Protein AF-A0A397VSW2-F1 (afdb_monomer_lite)

Secondary structure (DSSP, 8-state):
-HHHHHHHHHHHHHHHTTTS-HHHHHHHHHHHHHHHHHHHHHHHHHHHHSHHHHTT-HHHHHHHHHHHHHHHHHHHHHHHS---HHHHHHHHHHHHHHHHHHGGGSHHHHHHHHHHHHHHHHHHHHHHHHHHHHHHHHHHHHHHHHSS--TTGGG-TTSSHHHHHHHHHHHTTHHHHHHHHTT----

Sequence (187 aa):
MIYMVFFGSFIIVATLSDYISWPCQKILLIITTVLGFWHLFFEIRNITFSYKEYFSSLWNYLDLGAIIPAIVTSISWLINGSVPTGAITFTTLLLELKFIIYLRFIRYFGIYLAMIMNTADKVVAFLILFGLIILAFAHSLHLLLRSEIFQDSAKNMFVQFGSSILAAYYMMGIQLLFQNGFQMKIL

Radius of gyration: 23.0 Å; chains: 1; bounding box: 42×61×56 Å

Organism: NCBI:txid44941

pLDDT: mean 86.0, std 12.61, range [40.34, 96.81]

Foldseek 3Di:
DLLCLLLVLLVCCLPCVVPDDPVSNLVSLVSNQVSLVVQVVVLVVVCVVCVVVLVVDPLSVLSCVQSVLSNVVSVCCNVVVDDPNVSSVSNNVSSVVNVLVVCLVPPVSVVVVVVCVVCVVVVVVVVVVVLVVLLVQLVVCLVVVCPDPDPCPVPDLSVDSVSSSVVSVVVVCVVVVVVVVVVPDDD

Structure (mmCIF, N/CA/C/O backbone):
data_AF-A0A397VSW2-F1
#
_entry.id   AF-A0A397VSW2-F1
#
loop_
_atom_site.group_PDB
_atom_site.id
_atom_site.type_symbol
_atom_site.label_atom_id
_atom_site.label_alt_id
_atom_site.label_comp_id
_atom_site.label_asym_id
_atom_site.label_entity_id
_atom_site.label_seq_id
_atom_site.pdbx_PDB_ins_code
_atom_site.Cartn_x
_atom_site.Cartn_y
_atom_site.Cartn_z
_atom_site.occupancy
_atom_site.B_iso_or_equiv
_atom_site.auth_seq_id
_atom_site.auth_comp_id
_atom_site.auth_asym_id
_atom_site.auth_atom_id
_atom_site.pdbx_PDB_model_num
ATOM 1 N N . MET A 1 1 ? 5.582 -16.580 -4.414 1.00 78.94 1 MET A N 1
ATOM 2 C CA . MET A 1 1 ? 6.867 -16.458 -5.149 1.00 78.94 1 MET A CA 1
ATOM 3 C C . MET A 1 1 ? 6.776 -15.392 -6.241 1.00 78.94 1 MET A C 1
ATOM 5 O O . MET A 1 1 ? 7.414 -14.368 -6.075 1.00 78.94 1 MET A O 1
ATOM 9 N N . ILE A 1 2 ? 5.931 -15.543 -7.272 1.00 90.56 2 ILE A N 1
ATOM 10 C CA . ILE A 1 2 ? 5.790 -14.550 -8.368 1.00 90.56 2 ILE A CA 1
ATOM 11 C C . ILE A 1 2 ? 5.396 -13.150 -7.859 1.00 90.56 2 ILE A C 1
ATOM 13 O O . ILE A 1 2 ? 6.016 -12.163 -8.240 1.00 90.56 2 ILE A O 1
ATOM 17 N N . TYR A 1 3 ? 4.453 -13.078 -6.911 1.00 91.00 3 TYR A N 1
ATOM 18 C CA . TYR A 1 3 ? 4.055 -11.809 -6.289 1.00 91.00 3 TYR A CA 1
ATOM 19 C C . TYR A 1 3 ? 5.224 -11.059 -5.625 1.00 91.00 3 TYR A C 1
ATOM 21 O O . TYR A 1 3 ? 5.293 -9.840 -5.703 1.00 91.00 3 TYR A O 1
ATOM 29 N N . MET A 1 4 ? 6.176 -11.777 -5.016 1.00 92.94 4 MET A N 1
ATOM 30 C CA . MET A 1 4 ? 7.336 -11.155 -4.360 1.00 92.94 4 MET A CA 1
ATOM 31 C C . MET A 1 4 ? 8.263 -10.482 -5.369 1.00 92.94 4 MET A C 1
ATOM 33 O O . MET A 1 4 ? 8.835 -9.443 -5.066 1.00 92.94 4 MET A O 1
ATOM 37 N N . VAL A 1 5 ? 8.402 -11.068 -6.561 1.00 94.88 5 VAL A N 1
ATOM 38 C CA . VAL A 1 5 ? 9.215 -10.494 -7.639 1.00 94.88 5 VAL A CA 1
ATOM 39 C C . VAL A 1 5 ? 8.546 -9.236 -8.179 1.00 94.88 5 VAL A C 1
ATOM 41 O O . VAL A 1 5 ? 9.215 -8.220 -8.302 1.00 94.88 5 VAL A O 1
ATOM 44 N N . PHE A 1 6 ? 7.233 -9.286 -8.418 1.00 95.38 6 PHE A N 1
ATOM 45 C CA . PHE A 1 6 ? 6.429 -8.129 -8.827 1.00 95.38 6 PHE A CA 1
ATOM 46 C C . PHE A 1 6 ? 6.493 -6.979 -7.810 1.00 95.38 6 PHE A C 1
ATOM 48 O O . PHE A 1 6 ? 6.733 -5.831 -8.174 1.00 95.38 6 PHE A O 1
ATOM 55 N N . PHE A 1 7 ? 6.311 -7.295 -6.528 1.00 95.94 7 PHE A N 1
ATOM 56 C CA . PHE A 1 7 ? 6.409 -6.330 -5.438 1.00 95.94 7 PHE A CA 1
ATOM 57 C C . PHE A 1 7 ? 7.825 -5.746 -5.344 1.00 95.94 7 PHE A C 1
ATOM 59 O O . PHE A 1 7 ? 8.005 -4.532 -5.385 1.00 95.94 7 PHE A O 1
ATOM 66 N N . GLY A 1 8 ? 8.842 -6.608 -5.284 1.00 95.19 8 GLY A N 1
ATOM 67 C CA . GLY A 1 8 ? 10.234 -6.195 -5.149 1.00 95.19 8 GLY A CA 1
ATOM 68 C C . GLY A 1 8 ? 10.722 -5.344 -6.320 1.00 95.19 8 GLY A C 1
ATOM 69 O O . GLY A 1 8 ? 11.397 -4.345 -6.092 1.00 95.19 8 GLY A O 1
ATOM 70 N N . SER A 1 9 ? 10.354 -5.681 -7.562 1.00 95.44 9 SER A N 1
ATOM 71 C CA . SER A 1 9 ? 10.778 -4.913 -8.738 1.00 95.44 9 SER A CA 1
ATOM 72 C C . SER A 1 9 ? 10.254 -3.481 -8.715 1.00 95.44 9 SER A C 1
ATOM 74 O O . SER A 1 9 ? 11.006 -2.565 -9.040 1.00 95.44 9 SER A O 1
ATOM 76 N N . PHE A 1 10 ? 9.007 -3.271 -8.285 1.00 96.00 10 PHE A N 1
ATOM 77 C CA . PHE A 1 10 ? 8.443 -1.929 -8.171 1.00 96.00 10 PHE A CA 1
ATOM 78 C C . PHE A 1 10 ? 9.060 -1.143 -7.011 1.00 96.00 10 PHE A C 1
ATOM 80 O O . PHE A 1 10 ? 9.475 -0.003 -7.202 1.00 96.00 10 PHE A O 1
ATOM 87 N N . ILE A 1 11 ? 9.173 -1.755 -5.826 1.00 96.38 11 ILE A N 1
ATOM 88 C CA . ILE A 1 11 ? 9.713 -1.090 -4.629 1.00 96.38 11 ILE A CA 1
ATOM 89 C C . ILE A 1 11 ? 11.172 -0.674 -4.833 1.00 96.38 11 ILE A C 1
ATOM 91 O O . ILE A 1 11 ? 11.537 0.450 -4.503 1.00 96.38 11 ILE A O 1
ATOM 95 N N . ILE A 1 12 ? 11.999 -1.531 -5.439 1.00 95.56 12 ILE A N 1
ATOM 96 C CA . ILE A 1 12 ? 13.402 -1.200 -5.728 1.00 95.56 12 ILE A CA 1
ATOM 97 C C . ILE A 1 12 ? 13.493 0.033 -6.635 1.00 95.56 12 ILE A C 1
ATOM 99 O O . ILE A 1 12 ? 14.293 0.925 -6.360 1.00 95.56 12 ILE A O 1
ATOM 103 N N . VAL A 1 13 ? 12.667 0.115 -7.685 1.00 95.00 13 VAL A N 1
ATOM 104 C CA . VAL A 1 13 ? 12.641 1.296 -8.565 1.00 95.00 13 VAL A CA 1
ATOM 105 C C . VAL A 1 13 ? 12.132 2.525 -7.824 1.00 95.00 13 VAL A C 1
ATOM 107 O O . VAL A 1 13 ? 12.735 3.585 -7.944 1.00 95.00 13 VAL A O 1
ATOM 110 N N . ALA A 1 14 ? 11.055 2.393 -7.051 1.00 93.62 14 ALA A N 1
ATOM 111 C CA . ALA A 1 14 ? 10.450 3.507 -6.329 1.00 93.62 14 ALA A CA 1
ATOM 112 C C . ALA A 1 14 ? 11.385 4.101 -5.263 1.00 93.62 14 ALA A C 1
ATOM 114 O O . ALA A 1 14 ? 11.386 5.311 -5.064 1.00 93.62 14 ALA A O 1
ATOM 115 N N . THR A 1 15 ? 12.179 3.270 -4.584 1.00 93.12 15 THR A N 1
ATOM 116 C CA . THR A 1 15 ? 13.088 3.715 -3.518 1.00 93.12 15 THR A CA 1
ATOM 117 C C . THR A 1 15 ? 14.449 4.164 -4.048 1.00 93.12 15 THR A C 1
ATOM 119 O O . THR A 1 15 ? 15.029 5.101 -3.508 1.00 93.12 15 THR A O 1
ATOM 122 N N . LEU A 1 16 ? 14.986 3.508 -5.081 1.00 91.25 16 LEU A N 1
ATOM 123 C CA . LEU A 1 16 ? 16.326 3.789 -5.608 1.00 91.25 16 LEU A CA 1
ATOM 124 C C . LEU A 1 16 ? 16.302 4.490 -6.978 1.00 91.25 16 LEU A C 1
ATOM 126 O O . LEU A 1 16 ? 17.290 4.421 -7.714 1.00 91.25 16 LEU A O 1
ATOM 130 N N . SER A 1 17 ? 15.215 5.184 -7.330 1.00 87.00 17 SER A N 1
ATOM 131 C CA . SER A 1 17 ? 15.096 5.908 -8.607 1.00 87.00 17 SER A CA 1
ATOM 132 C C . SER A 1 17 ? 16.231 6.906 -8.845 1.00 87.00 17 SER A C 1
ATOM 134 O O . SER A 1 17 ? 16.613 7.148 -9.984 1.00 87.00 17 SER A O 1
ATOM 136 N N . ASP A 1 18 ? 16.803 7.463 -7.782 1.00 86.69 18 ASP A N 1
ATOM 137 C CA . ASP A 1 18 ? 17.848 8.483 -7.902 1.00 86.69 18 ASP A CA 1
ATOM 138 C C . ASP A 1 18 ? 19.254 7.872 -8.029 1.00 86.69 18 ASP A C 1
ATOM 140 O O . ASP A 1 18 ? 20.191 8.532 -8.472 1.00 86.69 18 ASP A O 1
ATOM 144 N N . TYR A 1 19 ? 19.406 6.591 -7.674 1.00 87.50 19 TYR A N 1
ATOM 145 C CA . TYR A 1 19 ? 20.694 5.892 -7.626 1.00 87.50 19 TYR A CA 1
ATOM 146 C C . TYR A 1 19 ? 20.873 4.861 -8.749 1.00 87.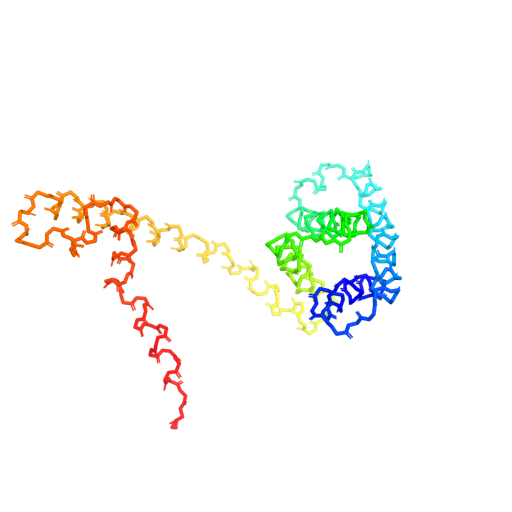50 19 TYR A C 1
ATOM 148 O O . TYR A 1 19 ? 22.001 4.495 -9.083 1.00 87.50 19 TYR A O 1
ATOM 156 N N . ILE A 1 20 ? 19.780 4.359 -9.331 1.00 89.12 20 ILE A N 1
ATOM 157 C CA . ILE A 1 20 ? 19.810 3.333 -10.382 1.00 89.12 20 ILE A CA 1
ATOM 158 C C . ILE A 1 20 ? 19.836 3.990 -11.764 1.00 89.12 20 ILE A C 1
ATOM 160 O O . ILE A 1 20 ? 19.116 4.948 -12.027 1.00 89.12 20 ILE A O 1
ATOM 164 N N . SER A 1 21 ? 20.610 3.428 -12.694 1.00 91.62 21 SER A N 1
ATOM 165 C CA . SER A 1 21 ? 20.633 3.894 -14.081 1.00 91.62 21 SER A CA 1
ATOM 166 C C . SER A 1 21 ? 19.284 3.694 -14.788 1.00 91.62 21 SER A C 1
ATOM 168 O O . SER A 1 21 ? 18.587 2.694 -14.596 1.00 91.62 21 SER A O 1
ATOM 170 N N . TRP A 1 22 ? 18.933 4.620 -15.680 1.00 90.25 22 TRP A N 1
ATOM 171 C CA . TRP A 1 22 ? 17.672 4.580 -16.429 1.00 90.25 22 TRP A CA 1
ATOM 172 C C . TRP A 1 22 ? 17.397 3.244 -17.162 1.00 90.25 22 TRP A C 1
ATOM 174 O O . TRP A 1 22 ? 16.265 2.762 -17.097 1.00 90.25 22 TRP A O 1
ATOM 184 N N . PRO A 1 23 ? 18.381 2.568 -17.801 1.00 92.88 23 PRO A N 1
ATOM 185 C CA . PRO A 1 23 ? 18.154 1.254 -18.411 1.00 92.88 23 PRO A CA 1
ATOM 186 C C . PRO A 1 23 ? 17.724 0.175 -17.408 1.00 92.88 23 PRO A C 1
ATOM 188 O O . PRO A 1 23 ? 16.814 -0.601 -17.696 1.00 92.88 23 PRO A O 1
ATOM 191 N N . CYS A 1 24 ? 18.334 0.144 -16.220 1.00 92.00 24 CYS A N 1
ATOM 192 C CA . CYS A 1 24 ? 17.970 -0.807 -15.170 1.00 92.00 24 CYS A CA 1
ATOM 193 C C . CYS A 1 24 ? 16.557 -0.536 -14.638 1.00 92.00 24 CYS A C 1
ATOM 195 O O . CYS A 1 24 ? 15.774 -1.474 -14.483 1.00 92.00 24 CYS A O 1
ATOM 197 N N . GLN A 1 25 ? 16.198 0.737 -14.432 1.00 93.25 25 GLN A N 1
ATOM 198 C CA . GLN A 1 25 ? 14.838 1.113 -14.029 1.00 93.25 25 GLN A CA 1
ATOM 199 C C . GLN A 1 25 ? 13.805 0.658 -15.057 1.00 93.25 25 GLN A C 1
ATOM 201 O O . GLN A 1 25 ? 12.812 0.031 -14.693 1.00 93.25 25 GLN A O 1
ATOM 206 N N . LYS A 1 26 ? 14.066 0.890 -16.351 1.00 94.25 26 LYS A N 1
ATOM 207 C CA . LYS A 1 26 ? 13.175 0.436 -17.426 1.00 94.25 26 LYS A CA 1
ATOM 208 C C . LYS A 1 26 ? 12.933 -1.067 -17.380 1.00 94.25 26 LYS A C 1
ATOM 210 O O . LYS A 1 26 ? 11.786 -1.485 -17.485 1.00 94.25 26 LYS A O 1
ATOM 215 N N . ILE A 1 27 ? 13.980 -1.874 -17.204 1.00 95.38 27 ILE A N 1
ATOM 216 C CA . ILE A 1 27 ? 13.845 -3.337 -17.127 1.00 95.38 27 ILE A CA 1
ATOM 217 C C . ILE A 1 27 ? 12.940 -3.731 -15.953 1.00 95.38 27 ILE A C 1
ATOM 219 O O . ILE A 1 27 ? 12.014 -4.520 -16.132 1.00 95.38 27 ILE A O 1
ATOM 223 N N . LEU A 1 28 ? 13.157 -3.151 -14.770 1.00 95.56 28 LEU A N 1
ATOM 224 C CA . LEU A 1 28 ? 12.351 -3.435 -13.579 1.00 95.56 28 LEU A CA 1
ATOM 225 C C . LEU A 1 28 ? 10.888 -2.984 -13.731 1.00 95.56 28 LEU A C 1
ATOM 227 O O . LEU A 1 28 ? 9.977 -3.706 -13.320 1.00 95.56 28 LEU A O 1
ATOM 231 N N . LEU A 1 29 ? 10.639 -1.840 -14.371 1.00 95.75 29 LEU A N 1
ATOM 232 C CA . LEU A 1 29 ? 9.287 -1.359 -14.676 1.00 95.75 29 LEU A CA 1
ATOM 233 C C . LEU A 1 29 ? 8.579 -2.240 -15.716 1.00 95.75 29 LEU A C 1
ATOM 235 O O . LEU A 1 29 ? 7.386 -2.514 -15.577 1.00 95.75 29 LEU A O 1
ATOM 239 N N . ILE A 1 30 ? 9.301 -2.743 -16.722 1.00 95.44 30 ILE A N 1
ATOM 240 C CA . ILE A 1 30 ? 8.767 -3.707 -17.698 1.00 95.44 30 ILE A CA 1
ATOM 241 C C . ILE A 1 30 ? 8.398 -5.017 -16.995 1.00 95.44 30 ILE A C 1
ATOM 243 O O . ILE A 1 30 ? 7.287 -5.508 -17.186 1.00 95.44 30 ILE A O 1
ATOM 247 N N . ILE A 1 31 ? 9.279 -5.551 -16.140 1.00 96.00 31 ILE A N 1
ATOM 248 C CA . ILE A 1 31 ? 8.997 -6.751 -15.333 1.00 96.00 31 ILE A CA 1
ATOM 249 C C . ILE A 1 31 ? 7.745 -6.532 -14.481 1.00 96.00 31 ILE A C 1
ATOM 251 O O . ILE A 1 31 ? 6.838 -7.364 -14.501 1.00 96.00 31 ILE A O 1
ATOM 255 N N . THR A 1 32 ? 7.663 -5.393 -13.788 1.00 96.50 32 THR A N 1
ATOM 256 C CA . THR A 1 32 ? 6.498 -5.039 -12.965 1.00 96.50 32 THR A CA 1
ATOM 257 C C . THR A 1 32 ? 5.225 -4.995 -13.808 1.00 96.50 32 THR A C 1
ATOM 259 O O . THR A 1 32 ? 4.208 -5.562 -13.420 1.00 96.50 32 THR A O 1
ATOM 262 N N . THR A 1 33 ? 5.279 -4.383 -14.990 1.00 95.75 33 THR A N 1
ATOM 263 C CA . THR A 1 33 ? 4.126 -4.262 -15.891 1.00 95.75 33 THR A CA 1
ATOM 264 C C . THR A 1 33 ? 3.656 -5.632 -16.388 1.00 95.75 33 THR A C 1
ATOM 266 O O . THR A 1 33 ? 2.471 -5.948 -16.289 1.00 95.75 33 THR A O 1
ATOM 269 N N . VAL A 1 34 ? 4.572 -6.481 -16.867 1.00 96.81 34 VAL A N 1
ATOM 270 C CA . VAL A 1 34 ? 4.253 -7.826 -17.380 1.00 96.81 34 VAL A CA 1
ATOM 271 C C . VAL A 1 34 ? 3.682 -8.719 -16.279 1.00 96.81 34 VAL A C 1
ATOM 273 O O . VAL A 1 34 ? 2.640 -9.348 -16.470 1.00 96.81 34 VAL A O 1
ATOM 276 N N . LEU A 1 35 ? 4.324 -8.750 -15.108 1.00 96.25 35 LEU A N 1
ATOM 277 C CA . LEU A 1 35 ? 3.832 -9.525 -13.968 1.00 96.25 35 LEU A CA 1
ATOM 278 C C . LEU A 1 35 ? 2.506 -8.970 -13.430 1.00 96.25 35 LEU A C 1
ATOM 280 O O . LEU A 1 35 ? 1.638 -9.744 -13.029 1.00 96.25 35 LEU A O 1
ATOM 284 N N . GLY A 1 36 ? 2.317 -7.652 -13.465 1.00 95.69 36 GLY A N 1
ATOM 285 C CA . GLY A 1 36 ? 1.060 -7.005 -13.106 1.00 95.69 36 GLY A CA 1
ATOM 286 C C . GLY A 1 36 ? -0.090 -7.465 -14.000 1.00 95.69 36 GLY A C 1
ATOM 287 O O . GLY A 1 36 ? -1.120 -7.899 -13.487 1.00 95.69 36 GLY A O 1
ATOM 288 N N . PHE A 1 37 ? 0.094 -7.460 -15.324 1.00 95.88 37 PHE A N 1
ATOM 289 C CA . PHE A 1 37 ? -0.913 -7.976 -16.261 1.00 95.88 37 PHE A CA 1
ATOM 290 C C . PHE A 1 37 ? -1.201 -9.464 -16.057 1.00 95.88 37 PHE A C 1
ATOM 292 O O . PHE A 1 37 ? -2.358 -9.877 -16.117 1.00 95.88 37 PHE A O 1
ATOM 299 N N . TRP A 1 38 ? -0.176 -10.263 -15.765 1.00 95.25 38 TRP A N 1
ATOM 300 C CA . TRP A 1 38 ? -0.340 -11.677 -15.429 1.00 95.25 38 TRP A CA 1
ATOM 301 C C . TRP A 1 38 ? -1.208 -11.879 -14.176 1.00 95.25 38 TRP A C 1
ATOM 303 O O . TRP A 1 38 ? -2.112 -12.716 -14.168 1.00 95.25 38 TRP A O 1
ATOM 313 N N . HIS A 1 39 ? -0.989 -11.082 -13.128 1.00 93.81 39 HIS A N 1
ATOM 314 C CA . HIS A 1 39 ? -1.842 -11.089 -11.939 1.00 93.81 39 HIS A CA 1
ATOM 315 C C . HIS A 1 39 ? -3.271 -10.628 -12.249 1.00 93.81 39 HIS A C 1
ATOM 317 O O . HIS A 1 39 ? -4.226 -11.272 -11.820 1.00 93.81 39 HIS A O 1
ATOM 323 N N . LEU A 1 40 ? -3.423 -9.570 -13.044 1.00 93.75 40 LEU A N 1
ATOM 324 C CA . LEU A 1 40 ? -4.724 -9.039 -13.447 1.00 93.75 40 LEU A CA 1
ATOM 325 C C . LEU A 1 40 ? -5.530 -10.080 -14.243 1.00 93.75 40 LEU A C 1
ATOM 327 O O . LEU A 1 40 ? -6.723 -10.252 -14.006 1.00 93.75 40 LEU A O 1
ATOM 331 N N . PHE A 1 41 ? -4.880 -10.848 -15.119 1.00 93.38 41 PHE A N 1
ATOM 332 C CA . PHE A 1 41 ? -5.519 -11.953 -15.837 1.00 93.38 41 PHE A CA 1
ATOM 333 C C . PHE A 1 41 ? -6.111 -13.006 -14.886 1.00 93.38 41 PHE A C 1
ATOM 335 O O . PHE A 1 41 ? -7.244 -13.455 -15.082 1.00 93.38 41 PHE A O 1
ATOM 342 N N . PHE A 1 42 ? -5.382 -13.376 -13.829 1.00 91.00 42 PHE A N 1
ATOM 343 C CA . PHE A 1 42 ? -5.904 -14.302 -12.823 1.00 91.00 42 PHE A CA 1
ATOM 344 C C . PHE A 1 42 ? -7.093 -13.729 -12.051 1.00 91.00 42 PHE A C 1
ATOM 346 O O . PHE A 1 42 ? -8.052 -14.465 -11.807 1.00 91.00 42 PHE A O 1
ATOM 353 N N . GLU A 1 43 ? -7.064 -12.437 -11.726 1.00 91.44 43 GLU A N 1
ATOM 354 C CA . GLU A 1 43 ? -8.187 -11.754 -11.077 1.00 91.44 43 GLU A CA 1
ATOM 355 C C . GLU A 1 43 ? -9.429 -11.719 -11.978 1.00 91.44 43 GLU A C 1
ATOM 357 O O . GLU A 1 43 ? -10.512 -12.099 -11.539 1.00 91.44 43 GLU A O 1
ATOM 362 N N . ILE A 1 44 ? -9.284 -11.378 -13.265 1.00 89.75 44 ILE A N 1
ATOM 363 C CA . ILE A 1 44 ? -10.399 -11.393 -14.233 1.00 89.75 44 ILE A CA 1
ATOM 364 C C . ILE A 1 44 ? -11.021 -12.787 -14.337 1.00 89.75 44 ILE A C 1
ATOM 366 O O . ILE A 1 44 ? -12.249 -12.931 -14.364 1.00 89.75 44 ILE A O 1
ATOM 370 N N . ARG A 1 45 ? -10.186 -13.831 -14.378 1.00 90.25 45 ARG A N 1
ATOM 371 C CA . ARG A 1 45 ? -10.677 -15.213 -14.396 1.00 90.25 45 ARG A CA 1
ATOM 372 C C . ARG A 1 45 ? -11.494 -15.522 -13.139 1.00 90.25 45 ARG A C 1
ATOM 374 O O . ARG A 1 45 ? -12.542 -16.154 -13.249 1.00 90.25 45 ARG A O 1
ATOM 381 N N . ASN A 1 46 ? -11.036 -15.068 -11.973 1.00 87.00 46 ASN A N 1
ATOM 382 C CA . ASN A 1 46 ? -11.733 -15.268 -10.704 1.00 87.00 46 ASN A CA 1
ATOM 383 C C . ASN A 1 46 ? -13.087 -14.535 -10.680 1.00 87.00 46 ASN A C 1
ATOM 385 O O . ASN A 1 46 ? -14.104 -15.137 -10.346 1.00 87.00 46 ASN A O 1
ATOM 389 N N . ILE A 1 47 ? -13.128 -13.283 -11.151 1.00 89.06 47 ILE A N 1
ATOM 390 C CA . ILE A 1 47 ? -14.366 -12.494 -11.297 1.00 89.06 47 ILE A CA 1
ATOM 391 C C . ILE A 1 47 ? -15.386 -13.216 -12.181 1.00 89.06 47 ILE A C 1
ATOM 393 O O . ILE A 1 47 ? -16.570 -13.262 -11.857 1.00 89.06 47 ILE A O 1
ATOM 397 N N . THR A 1 48 ? -14.932 -13.780 -13.303 1.00 87.00 48 THR A N 1
ATOM 398 C CA . THR A 1 48 ? -15.815 -14.445 -14.275 1.00 87.00 48 THR A CA 1
ATOM 399 C C . THR A 1 48 ? -16.420 -15.725 -13.701 1.00 87.00 48 THR A C 1
ATOM 401 O O . THR A 1 48 ? -17.585 -16.024 -13.954 1.00 87.00 48 THR A O 1
ATOM 404 N N . PHE A 1 49 ? -15.644 -16.481 -12.921 1.00 86.75 49 PHE A N 1
ATOM 405 C CA . PHE A 1 49 ? -16.084 -17.763 -12.374 1.00 86.75 49 PHE A CA 1
ATOM 406 C C . PHE A 1 49 ? -16.996 -17.608 -11.146 1.00 86.75 49 PHE A C 1
ATOM 408 O O . PHE A 1 49 ? -17.960 -18.357 -11.010 1.00 86.75 49 PHE A O 1
ATOM 415 N N . SER A 1 50 ? -16.736 -16.630 -10.271 1.00 82.62 50 SER A N 1
ATOM 416 C CA . SER A 1 50 ? -17.467 -16.453 -9.006 1.00 82.62 50 SER A CA 1
ATOM 417 C C . SER A 1 50 ? -17.839 -14.992 -8.721 1.00 82.62 50 SER A C 1
ATOM 419 O O . SER A 1 50 ? -17.628 -14.479 -7.626 1.00 82.62 50 SER A O 1
ATOM 421 N N . TYR A 1 51 ? -18.474 -14.323 -9.691 1.00 80.94 51 TYR A N 1
ATOM 422 C CA . TYR A 1 51 ? -18.849 -12.899 -9.631 1.00 80.94 51 TYR A CA 1
ATOM 423 C C . TYR A 1 51 ? -19.440 -12.452 -8.280 1.00 80.94 51 TYR A C 1
ATOM 425 O O . TYR A 1 51 ? -18.935 -11.518 -7.661 1.00 80.94 51 TYR A O 1
ATOM 433 N N . LYS A 1 52 ? -20.487 -13.126 -7.780 1.00 80.94 52 LYS A N 1
ATOM 434 C CA . LYS A 1 52 ? -21.176 -12.707 -6.542 1.00 80.94 52 LYS A CA 1
ATOM 435 C C . LYS A 1 52 ? -20.278 -12.790 -5.307 1.00 80.94 52 LYS A C 1
ATOM 437 O O . LYS A 1 52 ? -20.300 -11.894 -4.470 1.00 80.94 52 LYS A O 1
ATOM 442 N N . GLU A 1 53 ? -19.488 -13.853 -5.202 1.00 83.38 53 GLU A N 1
ATOM 443 C CA . GLU A 1 53 ? -18.558 -14.051 -4.086 1.00 83.38 53 GLU A CA 1
ATOM 444 C C . GLU A 1 53 ? -17.365 -13.102 -4.195 1.00 83.38 53 GLU A C 1
ATOM 446 O O . GLU A 1 53 ? -16.877 -12.592 -3.185 1.00 83.38 53 GLU A O 1
ATOM 451 N N . TYR A 1 54 ? -16.944 -12.794 -5.425 1.00 84.81 54 TYR A N 1
ATOM 452 C CA . TYR A 1 54 ? -15.827 -11.903 -5.682 1.00 84.81 54 TYR A CA 1
ATOM 453 C C . TYR A 1 54 ? -16.080 -10.501 -5.126 1.00 84.81 54 TYR A C 1
ATOM 455 O O . TYR A 1 54 ? -15.254 -9.984 -4.373 1.00 84.81 54 TYR A O 1
ATOM 463 N N . PHE A 1 55 ? -17.237 -9.916 -5.446 1.00 84.44 55 PHE A N 1
ATOM 464 C CA . PHE A 1 55 ? -17.619 -8.574 -4.993 1.00 84.44 55 PHE A CA 1
ATOM 465 C C . PHE A 1 55 ? -18.064 -8.526 -3.520 1.00 84.44 55 PHE A C 1
ATOM 467 O O . PHE A 1 55 ? -18.219 -7.444 -2.964 1.00 84.44 55 PHE A O 1
ATOM 474 N N . SER A 1 56 ? -18.227 -9.671 -2.851 1.00 83.75 56 SER A N 1
ATOM 475 C CA . SER A 1 56 ? -18.498 -9.708 -1.408 1.00 83.75 56 SER A CA 1
ATOM 476 C C . SER A 1 56 ? -17.221 -9.679 -0.558 1.00 83.75 56 SER A C 1
ATOM 478 O O . SER A 1 56 ? -17.293 -9.437 0.647 1.00 83.75 56 SER A O 1
ATOM 480 N N . SER A 1 57 ? -16.056 -9.957 -1.148 1.00 85.38 57 SER A N 1
ATOM 481 C CA . SER A 1 57 ? -14.791 -10.080 -0.425 1.00 85.38 57 SER A CA 1
ATOM 482 C C . SER A 1 57 ? -13.990 -8.783 -0.492 1.00 85.38 57 SER A C 1
ATOM 484 O O . SER A 1 57 ? -13.476 -8.403 -1.543 1.00 85.38 57 SER A O 1
ATOM 486 N N . LEU A 1 58 ? -13.795 -8.143 0.663 1.00 84.12 58 LEU A N 1
ATOM 487 C CA . LEU A 1 58 ? -12.945 -6.954 0.800 1.00 84.12 58 LEU A CA 1
ATOM 488 C C . LEU A 1 58 ? -11.498 -7.201 0.325 1.00 84.12 58 LEU A C 1
ATOM 490 O O . LEU A 1 58 ? -10.832 -6.284 -0.151 1.00 84.12 58 LEU A O 1
ATOM 494 N N . TRP A 1 59 ? -11.027 -8.449 0.391 1.00 84.88 59 TRP A N 1
ATOM 495 C CA . TRP A 1 59 ? -9.679 -8.843 -0.033 1.00 84.88 59 TRP A CA 1
ATOM 496 C C . TRP A 1 59 ? -9.453 -8.647 -1.526 1.00 84.88 59 TRP A C 1
ATOM 498 O O . TRP A 1 59 ? -8.420 -8.117 -1.922 1.00 84.88 59 TRP A O 1
ATOM 508 N N . ASN A 1 60 ? -10.454 -8.978 -2.334 1.00 89.44 60 ASN A N 1
ATOM 509 C CA . ASN A 1 60 ? -10.355 -8.892 -3.785 1.00 89.44 60 ASN A CA 1
ATOM 510 C C . ASN A 1 60 ? -10.244 -7.434 -4.258 1.00 89.44 60 ASN A C 1
ATOM 512 O O . ASN A 1 60 ? -9.489 -7.117 -5.178 1.00 89.44 60 ASN A O 1
ATOM 516 N N . TYR A 1 61 ? -10.943 -6.518 -3.580 1.00 89.38 61 TYR A N 1
ATOM 517 C CA . TYR A 1 61 ? -10.819 -5.085 -3.845 1.00 89.38 61 TYR A CA 1
ATOM 518 C C . TYR A 1 61 ? -9.439 -4.543 -3.487 1.00 89.38 61 TYR A C 1
ATOM 520 O O . TYR A 1 61 ? -8.889 -3.749 -4.247 1.00 89.38 61 TYR A O 1
ATOM 528 N N . LEU A 1 62 ? -8.865 -4.970 -2.358 1.00 89.75 62 LEU A N 1
ATOM 529 C CA . LEU A 1 62 ? -7.496 -4.597 -1.992 1.00 89.75 62 LEU A CA 1
ATOM 530 C C . LEU A 1 62 ? -6.477 -5.173 -2.983 1.00 89.75 62 LEU A C 1
ATOM 532 O O . LEU A 1 62 ? -5.512 -4.496 -3.337 1.00 89.75 62 LEU A O 1
ATOM 536 N N . ASP A 1 63 ? -6.714 -6.384 -3.488 1.00 89.56 63 ASP A N 1
ATOM 537 C CA . ASP A 1 63 ? -5.846 -7.018 -4.473 1.00 89.56 63 ASP A CA 1
ATOM 538 C C . ASP A 1 63 ? -5.815 -6.262 -5.804 1.00 89.56 63 ASP A C 1
ATOM 540 O O . ASP A 1 63 ? -4.722 -5.930 -6.283 1.00 89.56 63 ASP A O 1
ATOM 544 N N . LEU A 1 64 ? -6.982 -5.936 -6.366 1.00 92.62 64 LEU A N 1
ATOM 545 C CA . LEU A 1 64 ? -7.099 -5.087 -7.558 1.00 92.62 64 LEU A CA 1
ATOM 546 C C . LEU A 1 64 ? -6.569 -3.677 -7.298 1.00 92.62 64 LEU A C 1
ATOM 548 O O . LEU A 1 64 ? -5.849 -3.119 -8.129 1.00 92.62 64 LEU A O 1
ATOM 552 N N . GLY A 1 65 ? -6.897 -3.132 -6.127 1.00 92.94 65 GLY A N 1
ATOM 553 C CA . GLY A 1 65 ? -6.508 -1.803 -5.682 1.00 92.94 65 GLY A CA 1
ATOM 554 C C . GLY A 1 65 ? -4.999 -1.618 -5.594 1.00 92.94 65 GLY A C 1
ATOM 555 O O . GLY A 1 65 ? -4.539 -0.510 -5.805 1.00 92.94 65 GLY A O 1
ATOM 556 N N . ALA A 1 66 ? -4.213 -2.670 -5.361 1.00 94.69 66 ALA A N 1
ATOM 557 C CA . ALA A 1 66 ? -2.754 -2.584 -5.419 1.00 94.69 66 ALA A CA 1
ATOM 558 C C . ALA A 1 66 ? -2.188 -2.883 -6.821 1.00 94.69 66 ALA A C 1
ATOM 560 O O . ALA A 1 66 ? -1.230 -2.241 -7.249 1.00 94.69 66 ALA A O 1
ATOM 561 N N . ILE A 1 67 ? -2.769 -3.843 -7.555 1.00 94.88 67 ILE A N 1
ATOM 562 C CA . ILE A 1 67 ? -2.259 -4.257 -8.877 1.00 94.88 67 ILE A CA 1
ATOM 563 C C . ILE A 1 67 ? -2.461 -3.153 -9.922 1.00 94.88 67 ILE A C 1
ATOM 565 O O . ILE A 1 67 ? -1.536 -2.850 -10.675 1.00 94.88 67 ILE A O 1
ATOM 569 N N . ILE A 1 68 ? -3.649 -2.546 -9.978 1.00 96.00 68 ILE A N 1
ATOM 570 C CA . ILE A 1 68 ? -3.986 -1.566 -11.020 1.00 96.00 68 ILE A CA 1
ATOM 571 C C . ILE A 1 68 ? -3.089 -0.320 -10.924 1.00 96.00 68 ILE A C 1
ATOM 573 O O . ILE A 1 68 ? -2.468 0.018 -11.935 1.00 96.00 68 ILE A O 1
ATOM 577 N N . PRO A 1 69 ? -2.928 0.339 -9.756 1.00 95.88 69 PRO A N 1
ATOM 578 C CA . PRO A 1 69 ? -2.030 1.485 -9.637 1.00 95.88 69 PRO A CA 1
ATOM 579 C C . PRO A 1 69 ? -0.579 1.134 -9.951 1.00 95.88 69 PRO A C 1
ATOM 581 O O . PRO A 1 69 ? 0.092 1.917 -10.610 1.00 95.88 69 PRO A O 1
ATOM 584 N N . ALA A 1 70 ? -0.098 -0.055 -9.572 1.00 96.19 70 ALA A N 1
ATOM 585 C CA . ALA A 1 70 ? 1.259 -0.493 -9.899 1.00 96.19 70 ALA A CA 1
ATOM 586 C C . ALA A 1 70 ? 1.503 -0.568 -11.413 1.00 96.19 70 ALA A C 1
ATOM 588 O O . ALA A 1 70 ? 2.538 -0.104 -11.898 1.00 96.19 70 ALA A O 1
ATOM 589 N N . ILE A 1 71 ? 0.535 -1.088 -12.175 1.00 96.44 71 ILE A N 1
ATOM 590 C CA . ILE A 1 71 ? 0.604 -1.142 -13.641 1.00 96.44 71 ILE A CA 1
ATOM 591 C C . ILE A 1 71 ? 0.538 0.269 -14.232 1.00 96.44 71 ILE A C 1
ATOM 593 O O . ILE A 1 71 ? 1.390 0.637 -15.038 1.00 96.44 71 ILE A O 1
ATOM 597 N N . VAL A 1 72 ? -0.444 1.075 -13.818 1.00 96.56 72 VAL A N 1
ATOM 598 C CA . VAL A 1 72 ? -0.653 2.434 -14.347 1.00 96.56 72 VAL A CA 1
ATOM 599 C C . VAL A 1 72 ? 0.563 3.322 -14.074 1.00 96.56 72 VAL A C 1
ATOM 601 O O . VAL A 1 72 ? 1.072 3.986 -14.981 1.00 96.56 72 VAL A O 1
ATOM 604 N N . THR A 1 73 ? 1.080 3.293 -12.848 1.00 95.69 73 THR A N 1
ATOM 605 C CA . THR A 1 73 ? 2.278 4.032 -12.448 1.00 95.69 73 THR A CA 1
ATOM 606 C C . THR A 1 73 ? 3.499 3.550 -13.229 1.00 95.69 73 THR A C 1
ATOM 608 O O . THR A 1 73 ? 4.237 4.376 -13.754 1.00 95.69 73 THR A O 1
ATOM 611 N N . SER A 1 74 ? 3.679 2.239 -13.422 1.00 95.44 74 SER A N 1
ATOM 612 C CA . SER A 1 74 ? 4.811 1.719 -14.206 1.00 95.44 74 SER A CA 1
ATOM 613 C C . SER A 1 74 ? 4.756 2.132 -15.681 1.00 95.44 74 SER A C 1
ATOM 615 O O . SER A 1 74 ? 5.767 2.552 -16.243 1.00 95.44 74 SER A O 1
ATOM 617 N N . ILE A 1 75 ? 3.578 2.069 -16.309 1.00 95.94 75 ILE A N 1
ATOM 618 C CA . ILE A 1 75 ? 3.385 2.476 -17.709 1.00 95.94 75 ILE A CA 1
ATOM 619 C C . ILE A 1 75 ? 3.602 3.982 -17.869 1.00 95.94 75 ILE A C 1
ATOM 621 O O . ILE A 1 75 ? 4.327 4.405 -18.769 1.00 95.94 75 ILE A O 1
ATOM 625 N N . SER A 1 76 ? 3.011 4.798 -16.994 1.00 94.94 76 SER A N 1
ATOM 626 C CA . SER A 1 76 ? 3.188 6.255 -17.046 1.00 94.94 76 SER A CA 1
ATOM 627 C C . SER A 1 76 ? 4.652 6.661 -16.866 1.00 94.94 76 SER A C 1
ATOM 629 O O . SER A 1 76 ? 5.123 7.546 -17.578 1.00 94.94 76 SER A O 1
ATOM 631 N N . TRP A 1 77 ? 5.400 5.956 -16.012 1.00 94.94 77 TRP A N 1
ATOM 632 C CA . TRP A 1 77 ? 6.836 6.174 -15.837 1.00 94.94 77 TRP A CA 1
ATOM 633 C C . TRP A 1 77 ? 7.641 5.795 -17.083 1.00 94.94 77 TRP A C 1
ATOM 635 O O . TRP A 1 77 ? 8.544 6.530 -17.482 1.00 94.94 77 TRP A O 1
ATOM 645 N N . LEU A 1 78 ? 7.287 4.689 -17.743 1.00 94.62 78 LEU A N 1
ATOM 646 C CA . LEU A 1 78 ? 7.935 4.254 -18.982 1.00 94.62 78 LEU A CA 1
ATOM 647 C C . LEU A 1 78 ? 7.696 5.220 -20.153 1.00 94.62 78 LEU A C 1
ATOM 649 O O . LEU A 1 78 ? 8.607 5.412 -20.959 1.00 94.62 78 LEU A O 1
ATOM 653 N N . ILE A 1 79 ? 6.503 5.817 -20.249 1.00 93.62 79 ILE A N 1
ATOM 654 C CA . ILE A 1 79 ? 6.137 6.748 -21.330 1.00 93.62 79 ILE A CA 1
ATOM 655 C C . ILE A 1 79 ? 6.732 8.137 -21.089 1.00 93.62 79 ILE A C 1
ATOM 657 O O . ILE A 1 79 ? 7.385 8.689 -21.971 1.00 93.62 79 ILE A O 1
ATOM 661 N N . ASN A 1 80 ? 6.509 8.704 -19.901 1.00 91.06 80 ASN A N 1
ATOM 662 C CA . ASN A 1 80 ? 6.826 10.106 -19.619 1.00 91.06 80 ASN A CA 1
ATOM 663 C C . ASN A 1 80 ? 8.259 10.307 -19.110 1.00 91.06 80 ASN A C 1
ATOM 665 O O . ASN A 1 80 ? 8.731 11.436 -19.026 1.00 91.06 80 ASN A O 1
ATOM 669 N N . GLY A 1 81 ? 8.950 9.232 -18.723 1.00 86.69 81 GLY A N 1
ATOM 670 C CA . GLY A 1 81 ? 10.280 9.291 -18.114 1.00 86.69 81 GLY A CA 1
ATOM 671 C C . GLY A 1 81 ? 10.281 9.701 -16.638 1.00 86.69 81 GLY A C 1
ATOM 672 O O . GLY A 1 81 ? 11.243 9.431 -15.926 1.00 86.69 81 GLY A O 1
ATOM 673 N N . SER A 1 82 ? 9.194 10.296 -16.150 1.00 88.25 82 SER A N 1
ATOM 674 C CA . SER A 1 82 ? 8.995 10.653 -14.748 1.00 88.25 82 SER A CA 1
ATOM 675 C C . SER A 1 82 ? 7.519 10.547 -14.363 1.00 88.25 82 SER A C 1
ATOM 677 O O . SER A 1 82 ? 6.625 10.588 -15.211 1.00 88.25 82 SER A O 1
ATOM 679 N N . VAL A 1 83 ? 7.261 10.388 -13.066 1.00 91.19 83 VAL A N 1
ATOM 680 C CA . VAL A 1 83 ? 5.913 10.320 -12.486 1.00 91.19 83 VAL A CA 1
ATOM 681 C C . VAL A 1 83 ? 5.867 11.237 -11.267 1.00 91.19 83 VAL A C 1
ATOM 683 O O . VAL A 1 83 ? 6.865 11.333 -10.550 1.00 91.19 83 VAL A O 1
ATOM 686 N N . PRO A 1 84 ? 4.732 11.906 -10.989 1.00 93.25 84 PRO A N 1
ATOM 687 C CA . PRO A 1 84 ? 4.572 12.670 -9.762 1.00 93.25 84 PRO A CA 1
ATOM 688 C C . PRO A 1 84 ? 4.862 11.820 -8.522 1.00 93.25 84 PRO A C 1
ATOM 690 O O . PRO A 1 84 ? 4.302 10.733 -8.362 1.00 93.25 84 PRO A O 1
ATOM 693 N N . THR A 1 85 ? 5.667 12.350 -7.601 1.00 91.94 85 THR A N 1
ATOM 694 C CA . THR A 1 85 ? 6.066 11.653 -6.369 1.00 91.94 85 THR A CA 1
ATOM 695 C C . THR A 1 85 ? 4.861 11.148 -5.576 1.00 91.94 85 THR A C 1
ATOM 697 O O . THR A 1 85 ? 4.881 10.029 -5.081 1.00 91.94 85 THR A O 1
ATOM 700 N N . GLY A 1 86 ? 3.765 11.915 -5.531 1.00 92.62 86 GLY A N 1
ATOM 701 C CA . GLY A 1 86 ? 2.536 11.498 -4.852 1.00 92.62 86 GLY A CA 1
ATOM 702 C C . GLY A 1 86 ? 1.923 10.206 -5.408 1.00 92.62 86 GLY A C 1
ATOM 703 O O . GLY A 1 86 ? 1.454 9.377 -4.632 1.00 92.62 86 GLY A O 1
ATOM 704 N N . ALA A 1 87 ? 1.967 9.992 -6.727 1.00 92.62 87 ALA A N 1
ATOM 705 C CA . ALA A 1 87 ? 1.442 8.775 -7.347 1.00 92.62 87 ALA A CA 1
ATOM 706 C C . ALA A 1 87 ? 2.336 7.560 -7.059 1.00 92.62 87 ALA A C 1
ATOM 708 O O . ALA A 1 87 ? 1.820 6.472 -6.788 1.00 92.62 87 ALA A O 1
ATOM 709 N N . ILE A 1 88 ? 3.660 7.758 -7.049 1.00 94.38 88 ILE A N 1
ATOM 710 C CA . ILE A 1 88 ? 4.627 6.729 -6.646 1.00 94.38 88 ILE A CA 1
ATOM 711 C C . ILE A 1 88 ? 4.364 6.339 -5.190 1.00 94.38 88 ILE A C 1
ATOM 713 O O . ILE A 1 88 ? 4.093 5.174 -4.923 1.00 94.38 88 ILE A O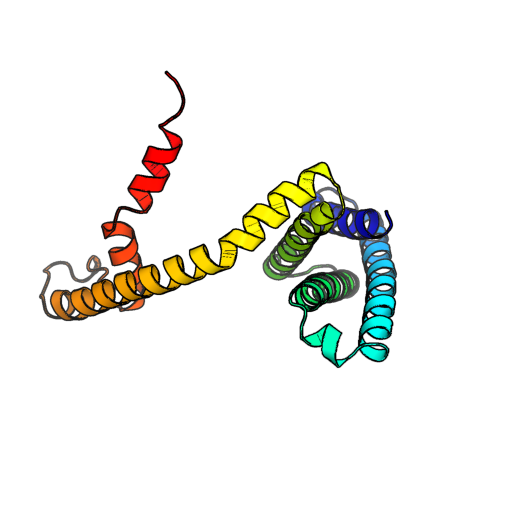 1
ATOM 717 N N . THR A 1 89 ? 4.331 7.306 -4.268 1.00 95.69 89 THR A N 1
ATOM 718 C CA . THR A 1 89 ? 4.093 7.062 -2.836 1.00 95.69 89 THR A CA 1
ATOM 719 C C . THR A 1 89 ? 2.771 6.348 -2.586 1.00 95.69 89 THR A C 1
ATOM 721 O O . THR A 1 89 ? 2.730 5.373 -1.837 1.00 95.69 89 THR A O 1
ATOM 724 N N . PHE A 1 90 ? 1.689 6.792 -3.231 1.00 94.94 90 PHE A N 1
ATOM 725 C CA . PHE A 1 90 ? 0.382 6.153 -3.091 1.00 94.94 90 PHE A CA 1
ATOM 726 C C . PHE A 1 90 ? 0.401 4.698 -3.580 1.00 94.94 90 PHE A C 1
ATOM 728 O O . PHE A 1 90 ? -0.108 3.805 -2.905 1.00 94.94 90 PHE A O 1
ATOM 735 N N . THR A 1 91 ? 1.042 4.445 -4.722 1.00 96.56 91 THR A N 1
ATOM 736 C CA . THR A 1 91 ? 1.176 3.095 -5.284 1.00 96.56 91 THR A CA 1
ATOM 737 C C . THR A 1 91 ? 2.024 2.188 -4.388 1.00 96.56 91 THR A C 1
ATOM 739 O O . THR A 1 91 ? 1.626 1.055 -4.113 1.00 96.56 91 THR A O 1
ATOM 742 N N . THR A 1 92 ? 3.162 2.687 -3.898 1.00 96.12 92 THR A N 1
ATOM 743 C CA . THR A 1 92 ? 4.055 1.979 -2.967 1.00 96.12 92 THR A CA 1
ATOM 744 C C . THR A 1 92 ? 3.309 1.589 -1.693 1.00 96.12 92 THR A C 1
ATOM 746 O O . THR A 1 92 ? 3.331 0.420 -1.317 1.00 96.12 92 THR A O 1
ATOM 749 N N . LEU A 1 93 ? 2.565 2.520 -1.087 1.00 96.31 93 LEU A N 1
ATOM 750 C CA . LEU A 1 93 ? 1.785 2.260 0.127 1.00 96.31 93 LEU A CA 1
ATOM 751 C C . LEU A 1 93 ? 0.768 1.131 -0.079 1.00 96.31 93 LEU A C 1
ATOM 753 O O . LEU A 1 93 ? 0.652 0.236 0.759 1.00 96.31 93 LEU A O 1
ATOM 757 N N . LEU A 1 94 ? 0.035 1.145 -1.196 1.00 95.62 94 LEU A N 1
ATOM 758 C CA . LEU A 1 94 ? -0.951 0.103 -1.496 1.00 95.62 94 LEU A CA 1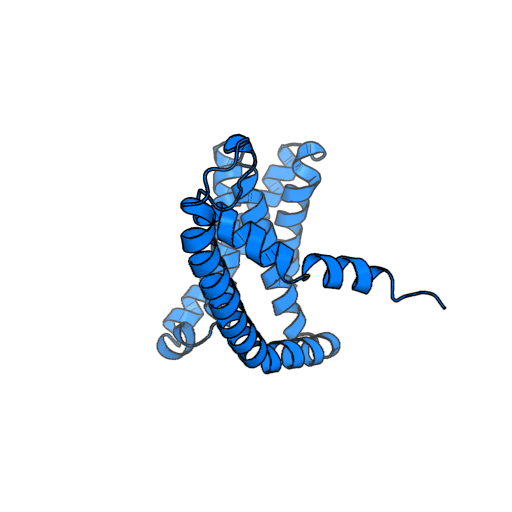
ATOM 759 C C . LEU A 1 94 ? -0.301 -1.273 -1.693 1.00 95.62 94 LEU A C 1
ATOM 761 O O . LEU A 1 94 ? -0.820 -2.279 -1.204 1.00 95.62 94 LEU A O 1
ATOM 765 N N . LEU A 1 95 ? 0.847 -1.323 -2.370 1.00 95.56 95 LEU A N 1
ATOM 766 C CA . LEU A 1 95 ? 1.622 -2.550 -2.555 1.00 95.56 95 LEU A CA 1
ATOM 767 C C . LEU A 1 95 ? 2.170 -3.103 -1.232 1.00 95.56 95 LEU A C 1
ATOM 769 O O . LEU A 1 95 ? 2.108 -4.313 -1.005 1.00 95.56 95 LEU A O 1
ATOM 773 N N . GLU A 1 96 ? 2.666 -2.240 -0.347 1.00 95.38 96 GLU A N 1
ATOM 774 C CA . GLU A 1 96 ? 3.146 -2.621 0.987 1.00 95.38 96 GLU A CA 1
ATOM 775 C C . GLU A 1 96 ? 2.007 -3.131 1.876 1.00 95.38 96 GLU A C 1
ATOM 777 O O . GLU A 1 96 ? 2.142 -4.166 2.532 1.00 95.38 96 GLU A O 1
ATOM 782 N N . LEU A 1 97 ? 0.841 -2.479 1.841 1.00 93.62 97 LEU A N 1
ATOM 783 C CA . LEU A 1 97 ? -0.344 -2.947 2.559 1.00 93.62 97 LEU A CA 1
ATOM 784 C C . LEU A 1 97 ? -0.805 -4.318 2.044 1.00 93.62 97 LEU A C 1
ATOM 786 O O . LEU A 1 97 ? -1.091 -5.219 2.838 1.00 93.62 97 LEU A O 1
ATOM 790 N N . LYS A 1 98 ? -0.799 -4.529 0.722 1.00 92.50 98 LYS A N 1
ATOM 791 C CA . LYS A 1 98 ? -1.060 -5.849 0.134 1.00 92.50 98 LYS A CA 1
ATOM 792 C C . LYS A 1 98 ? -0.004 -6.876 0.544 1.00 92.50 98 LYS A C 1
ATOM 794 O O . LYS A 1 98 ? -0.350 -8.028 0.800 1.00 92.50 98 LYS A O 1
ATOM 799 N N . PHE A 1 99 ? 1.266 -6.491 0.655 1.00 93.56 99 PHE A N 1
ATOM 800 C CA . PHE A 1 99 ? 2.316 -7.382 1.151 1.00 93.56 99 PHE A CA 1
ATOM 801 C C . PHE A 1 99 ? 2.053 -7.833 2.597 1.00 93.56 99 PHE A C 1
ATOM 803 O O . PHE A 1 99 ? 2.177 -9.024 2.885 1.00 93.56 99 PHE A O 1
ATOM 810 N N . ILE A 1 100 ? 1.594 -6.942 3.482 1.00 92.75 100 ILE A N 1
ATOM 811 C CA . ILE A 1 100 ? 1.179 -7.323 4.844 1.00 92.75 100 ILE A CA 1
ATOM 812 C C . ILE A 1 100 ? 0.048 -8.356 4.790 1.00 92.75 100 ILE A C 1
ATOM 814 O O . ILE A 1 100 ? 0.093 -9.364 5.492 1.00 92.75 100 ILE A O 1
ATOM 818 N N . ILE A 1 101 ? -0.944 -8.163 3.919 1.00 89.81 101 ILE A N 1
ATOM 819 C CA . ILE A 1 101 ? -2.049 -9.118 3.747 1.00 89.81 101 ILE A CA 1
ATOM 820 C C . ILE A 1 101 ? -1.545 -10.454 3.188 1.00 89.81 101 ILE A C 1
ATOM 822 O O . ILE A 1 101 ? -1.999 -11.509 3.629 1.00 89.81 101 ILE A O 1
ATOM 826 N N . TYR A 1 102 ? -0.565 -10.434 2.283 1.00 89.50 102 TYR A N 1
ATOM 827 C CA . TYR A 1 102 ? 0.074 -11.637 1.747 1.00 89.50 102 TYR A CA 1
ATOM 828 C C . TYR A 1 102 ? 0.745 -12.482 2.848 1.00 89.50 102 TYR A C 1
ATOM 830 O O . TYR A 1 102 ? 0.754 -13.712 2.755 1.00 89.50 102 TYR A O 1
ATOM 838 N N . LEU A 1 103 ? 1.215 -11.871 3.946 1.00 90.25 103 LEU A N 1
ATOM 839 C CA . LEU A 1 103 ? 1.742 -12.610 5.103 1.00 90.25 103 LEU A CA 1
ATOM 840 C C . LEU A 1 103 ? 0.685 -13.490 5.790 1.00 90.25 103 LEU A C 1
ATOM 842 O O . LEU A 1 103 ? 1.057 -14.423 6.500 1.00 90.25 103 LEU A O 1
ATOM 846 N N . ARG A 1 104 ? -0.618 -13.271 5.551 1.00 88.88 104 ARG A N 1
ATOM 847 C CA . ARG A 1 104 ? -1.694 -14.124 6.084 1.00 88.88 104 ARG A CA 1
ATOM 848 C C . ARG A 1 104 ? -1.511 -15.597 5.732 1.00 88.88 104 ARG A C 1
ATOM 850 O O . ARG A 1 104 ? -1.844 -16.458 6.540 1.00 88.88 104 ARG A O 1
ATOM 857 N N . PHE A 1 105 ? -0.998 -15.887 4.539 1.00 85.44 105 PHE A N 1
ATOM 858 C CA . PHE A 1 105 ? -0.804 -17.261 4.075 1.00 85.44 105 PHE A CA 1
ATOM 859 C C . PHE A 1 105 ? 0.342 -17.981 4.806 1.00 85.44 105 PHE A C 1
ATOM 861 O O . PHE A 1 105 ? 0.460 -19.202 4.718 1.00 85.44 105 PHE A O 1
ATOM 868 N N . ILE A 1 106 ? 1.175 -17.253 5.557 1.00 89.44 106 ILE A N 1
ATOM 869 C CA . ILE A 1 106 ? 2.235 -17.821 6.389 1.00 89.44 106 ILE A CA 1
ATOM 870 C C . ILE A 1 106 ? 1.651 -18.146 7.764 1.00 89.44 106 ILE A C 1
ATOM 872 O O . ILE A 1 106 ? 1.194 -17.253 8.469 1.00 89.44 106 ILE A O 1
ATOM 876 N N . ARG A 1 107 ? 1.727 -19.413 8.191 1.00 87.12 107 ARG A N 1
ATOM 877 C CA . ARG A 1 107 ? 1.103 -19.900 9.440 1.00 87.12 107 ARG A CA 1
ATOM 878 C C . ARG A 1 107 ? 1.437 -19.056 10.676 1.00 87.12 107 ARG A C 1
ATOM 880 O O . ARG A 1 107 ? 0.557 -18.820 11.494 1.00 87.12 107 ARG A O 1
ATOM 887 N N . TYR A 1 108 ? 2.687 -18.610 10.804 1.00 89.69 108 TYR A N 1
ATOM 888 C CA . TYR A 1 108 ? 3.125 -17.789 11.933 1.00 89.69 108 TYR A CA 1
ATOM 889 C C . TYR A 1 108 ? 2.455 -16.404 11.937 1.00 89.69 108 TYR A C 1
ATOM 891 O O . TYR A 1 108 ? 1.788 -16.048 12.902 1.00 89.69 108 TYR A O 1
ATOM 899 N N . PHE A 1 109 ? 2.564 -15.645 10.842 1.00 90.06 109 PHE A N 1
ATOM 900 C CA . PHE A 1 109 ? 2.000 -14.293 10.744 1.00 90.06 109 PHE A CA 1
ATOM 901 C C . PHE A 1 109 ? 0.472 -14.280 10.614 1.00 90.06 109 PHE A C 1
ATOM 903 O O . PHE A 1 109 ? -0.186 -13.370 11.116 1.00 90.06 109 PHE A O 1
ATOM 910 N N . GLY A 1 110 ? -0.106 -15.302 9.983 1.00 90.06 110 GLY A N 1
ATOM 911 C CA . GLY A 1 110 ? -1.539 -15.403 9.727 1.00 90.06 110 GLY A CA 1
ATOM 912 C C . GLY A 1 110 ? -2.393 -15.413 10.989 1.00 90.06 110 GLY A C 1
ATOM 913 O O . GLY A 1 110 ? -3.460 -14.806 10.982 1.00 90.06 110 GLY A O 1
ATOM 914 N N . ILE A 1 111 ? -1.912 -16.011 12.084 1.00 92.62 111 ILE A N 1
ATOM 915 C CA . ILE A 1 111 ? -2.626 -16.013 13.373 1.00 92.62 111 ILE A CA 1
ATOM 916 C C . ILE A 1 111 ? -2.733 -14.586 13.928 1.00 92.62 111 ILE A C 1
ATOM 918 O O . ILE A 1 111 ? -3.818 -14.149 14.310 1.00 92.62 111 ILE A O 1
ATOM 922 N N . TYR A 1 112 ? -1.628 -13.835 13.923 1.00 92.31 112 TYR A N 1
ATOM 923 C CA . TYR A 1 112 ? -1.611 -12.452 14.405 1.00 92.31 112 TYR A CA 1
ATOM 924 C C . TYR A 1 112 ? -2.454 -11.532 13.521 1.00 92.31 112 TYR A C 1
ATOM 926 O O . TYR A 1 112 ? -3.250 -10.746 14.029 1.00 92.31 112 TYR A O 1
ATOM 934 N N . LEU A 1 113 ? -2.348 -11.667 12.196 1.00 90.62 113 LEU A N 1
ATOM 935 C CA . LEU A 1 113 ? -3.173 -10.890 11.270 1.00 90.62 113 LEU A CA 1
ATOM 936 C C . LEU A 1 113 ? -4.661 -11.216 11.412 1.00 90.62 113 LEU A C 1
ATOM 938 O O . LEU A 1 113 ? -5.479 -10.301 11.382 1.00 90.62 113 LEU A O 1
ATOM 942 N N . ALA A 1 114 ? -5.030 -12.483 11.610 1.00 91.12 114 ALA A N 1
ATOM 943 C CA . ALA A 1 114 ? -6.416 -12.865 11.875 1.00 91.12 114 ALA A CA 1
ATOM 944 C C . ALA A 1 114 ? -6.934 -12.244 13.181 1.00 91.12 114 ALA A C 1
ATOM 946 O O . ALA A 1 114 ? -8.060 -11.755 13.222 1.00 91.12 114 ALA A O 1
ATOM 947 N N . MET A 1 115 ? -6.102 -12.193 14.225 1.00 91.56 115 MET A N 1
ATOM 948 C CA . MET A 1 115 ? -6.447 -11.545 15.493 1.00 91.56 115 MET A CA 1
ATOM 949 C C . MET A 1 115 ? -6.684 -10.036 15.328 1.00 91.56 115 MET A C 1
ATOM 951 O O . MET A 1 115 ? -7.670 -9.508 15.850 1.00 91.56 115 MET A O 1
ATOM 955 N N . ILE A 1 116 ? -5.824 -9.354 14.563 1.00 90.62 116 ILE A N 1
ATOM 956 C CA . ILE A 1 116 ? -5.979 -7.929 14.236 1.00 90.62 116 ILE A CA 1
ATOM 957 C C . ILE A 1 116 ? -7.284 -7.709 13.465 1.00 90.62 116 ILE A C 1
ATOM 959 O O . ILE A 1 116 ? -8.097 -6.877 13.862 1.00 90.62 116 ILE A O 1
ATOM 963 N N . MET A 1 117 ? -7.531 -8.501 12.418 1.00 87.31 117 MET A N 1
ATOM 964 C CA . MET A 1 117 ? -8.743 -8.384 11.602 1.00 87.31 117 MET A CA 1
ATOM 965 C C . MET A 1 117 ? -10.021 -8.646 12.398 1.00 87.31 117 MET A C 1
ATOM 967 O O . MET A 1 117 ? -10.991 -7.917 12.237 1.00 87.31 117 MET A O 1
ATOM 971 N N . ASN A 1 118 ? -10.016 -9.627 13.303 1.00 90.00 118 ASN A N 1
ATOM 972 C CA . ASN A 1 118 ? -11.167 -9.934 14.155 1.00 90.00 118 ASN A CA 1
ATOM 973 C C . ASN A 1 118 ? -11.476 -8.821 15.174 1.00 90.00 118 ASN A C 1
ATOM 975 O O . ASN A 1 118 ? -12.581 -8.732 15.704 1.00 90.00 118 ASN A O 1
ATOM 979 N N . THR A 1 119 ? -10.490 -7.976 15.476 1.00 92.44 119 THR A N 1
ATOM 980 C CA . THR A 1 119 ? -10.650 -6.842 16.395 1.00 92.44 119 THR A CA 1
ATOM 981 C C . THR A 1 119 ? -10.976 -5.544 15.647 1.00 92.44 119 THR A C 1
ATOM 983 O O . THR A 1 119 ? -11.503 -4.610 16.253 1.00 92.44 119 THR A O 1
ATOM 986 N N . ALA A 1 120 ? -10.716 -5.487 14.336 1.00 87.75 120 ALA A N 1
ATOM 987 C CA . ALA A 1 120 ? -10.831 -4.282 13.521 1.00 87.75 120 ALA A CA 1
ATOM 988 C C . ALA A 1 120 ? -12.226 -3.644 13.587 1.00 87.75 120 ALA A C 1
ATOM 990 O O . ALA A 1 120 ? -12.312 -2.442 13.816 1.00 87.75 120 ALA A O 1
ATOM 991 N N . ASP A 1 121 ? -13.306 -4.426 13.503 1.00 85.94 121 ASP A N 1
ATOM 992 C CA . ASP A 1 121 ? -14.679 -3.892 13.531 1.00 85.94 121 ASP A CA 1
ATOM 993 C C . ASP A 1 121 ? -14.978 -3.111 14.818 1.00 85.94 121 ASP A C 1
ATOM 995 O O . ASP A 1 121 ? -15.573 -2.032 14.793 1.00 85.94 121 ASP A O 1
ATOM 999 N N . LYS A 1 122 ? -14.501 -3.623 15.959 1.00 91.00 122 LYS A N 1
ATOM 1000 C CA . LYS A 1 122 ? -14.661 -2.966 17.264 1.00 91.00 122 LYS A CA 1
ATOM 1001 C C . LYS A 1 122 ? -13.857 -1.670 17.330 1.00 91.00 122 LYS A C 1
ATOM 1003 O O . LYS A 1 122 ? -14.338 -0.677 17.870 1.00 91.00 122 LYS A O 1
ATOM 1008 N N . VAL A 1 123 ? -12.650 -1.671 16.763 1.00 91.31 123 VAL A N 1
ATOM 1009 C CA . VAL A 1 123 ? -11.787 -0.483 16.703 1.00 91.31 123 VAL A CA 1
ATOM 1010 C C . VAL A 1 123 ? -12.381 0.575 15.777 1.00 91.31 123 VAL A C 1
ATOM 1012 O O . VAL A 1 123 ? -12.391 1.747 16.135 1.00 91.31 123 VAL A O 1
ATOM 1015 N N . VAL A 1 124 ? -12.942 0.181 14.633 1.00 88.31 124 VAL A N 1
ATOM 1016 C CA . VAL A 1 124 ? -13.629 1.097 13.712 1.00 88.31 124 VAL A CA 1
ATOM 1017 C C . VAL A 1 124 ? -14.855 1.712 14.382 1.00 88.31 124 VAL A C 1
ATOM 1019 O O . VAL A 1 124 ? -15.013 2.930 14.340 1.00 88.31 124 VAL A O 1
ATOM 1022 N N . ALA A 1 125 ? -15.680 0.916 15.070 1.00 90.12 125 ALA A N 1
ATOM 1023 C CA . ALA A 1 125 ? -16.827 1.434 15.818 1.00 90.12 125 ALA A CA 1
ATOM 1024 C C . ALA A 1 125 ? -16.401 2.444 16.901 1.00 90.12 125 ALA A C 1
ATOM 1026 O O . ALA A 1 125 ? -17.001 3.514 17.026 1.00 90.12 125 ALA A O 1
ATOM 1027 N N . PHE A 1 126 ? -15.329 2.138 17.638 1.00 91.25 126 PHE A N 1
ATOM 1028 C CA . PHE A 1 126 ? -14.741 3.057 18.610 1.00 91.25 126 PHE A CA 1
ATOM 1029 C C . PHE A 1 126 ? -14.235 4.351 17.954 1.00 91.25 126 PHE A C 1
ATOM 1031 O O . PHE A 1 126 ? -14.545 5.434 18.443 1.00 91.25 126 PHE A O 1
ATOM 1038 N N . LEU A 1 127 ? -13.511 4.263 16.833 1.00 89.62 127 LEU A N 1
ATOM 1039 C CA . LEU A 1 127 ? -12.989 5.425 16.103 1.00 89.62 127 LEU A CA 1
ATOM 1040 C C . LEU A 1 127 ? -14.105 6.316 15.548 1.00 89.62 127 LEU A C 1
ATOM 1042 O O . LEU A 1 127 ? -13.979 7.536 15.607 1.00 89.62 127 LEU A O 1
ATOM 1046 N N . ILE A 1 128 ? -15.202 5.734 15.053 1.00 94.06 128 ILE A N 1
ATOM 1047 C CA . ILE A 1 128 ? -16.373 6.492 14.589 1.00 94.06 128 ILE A CA 1
ATOM 1048 C C . ILE A 1 128 ? -16.998 7.258 15.755 1.00 94.06 128 ILE A C 1
ATOM 1050 O O . ILE A 1 128 ? -17.204 8.467 15.651 1.00 94.06 128 ILE A O 1
ATOM 1054 N N . LEU A 1 129 ? -17.263 6.579 16.877 1.00 93.81 129 LEU A N 1
ATOM 1055 C CA . LEU A 1 129 ? -17.825 7.219 18.066 1.00 93.81 129 LEU A CA 1
ATOM 1056 C C . LEU A 1 129 ? -16.912 8.343 18.565 1.00 93.81 129 LEU A C 1
ATOM 1058 O O . LEU A 1 129 ? -17.366 9.456 18.820 1.00 93.81 129 LEU A O 1
ATOM 1062 N N . PHE A 1 130 ? -15.616 8.068 18.660 1.00 89.06 130 PHE A N 1
ATOM 1063 C CA . PHE A 1 130 ? -14.627 9.034 19.108 1.00 89.06 130 PHE A CA 1
ATOM 1064 C C . PHE A 1 130 ? -14.523 10.241 18.165 1.00 89.06 130 PHE A C 1
ATOM 1066 O O . PHE A 1 130 ? -14.505 11.384 18.621 1.00 89.06 130 PHE A O 1
ATOM 1073 N N . GLY A 1 131 ? -14.551 10.010 16.850 1.00 90.56 131 GLY A N 1
ATOM 1074 C CA . GLY A 1 131 ? -14.583 11.064 15.838 1.00 90.56 131 GLY A CA 1
ATOM 1075 C C . GLY A 1 131 ? -15.828 11.949 15.938 1.00 90.56 131 GLY A C 1
ATOM 1076 O O . GLY A 1 131 ? -15.715 13.169 15.830 1.00 90.56 131 GLY A O 1
ATOM 1077 N N . LEU A 1 132 ? -17.000 11.367 16.219 1.00 93.69 132 LEU A N 1
ATOM 1078 C CA . LEU A 1 132 ? -18.230 12.130 16.461 1.00 93.69 132 LEU A CA 1
ATOM 1079 C C . LEU A 1 132 ? -18.123 13.008 17.710 1.00 93.69 132 LEU A C 1
ATOM 1081 O O . LEU A 1 132 ? -18.573 14.153 17.685 1.00 93.69 132 LEU A O 1
ATOM 1085 N N . ILE A 1 133 ? -17.495 12.509 18.778 1.00 90.94 133 ILE A N 1
ATOM 1086 C CA . ILE A 1 133 ? -17.255 13.296 19.991 1.00 90.94 133 ILE A CA 1
ATOM 1087 C C . ILE A 1 133 ? -16.326 14.478 19.673 1.00 90.94 133 ILE A C 1
ATOM 1089 O O . ILE A 1 133 ? -16.672 15.615 19.994 1.00 90.94 133 ILE A O 1
ATOM 1093 N N . ILE A 1 134 ? -15.195 14.249 18.989 1.00 90.00 134 ILE A N 1
ATOM 1094 C CA . ILE A 1 134 ? -14.282 15.329 18.561 1.00 90.00 134 ILE A CA 1
ATOM 1095 C C . ILE A 1 134 ? -15.031 16.363 17.719 1.00 90.00 134 ILE A C 1
ATOM 1097 O O . ILE A 1 134 ? -14.891 17.562 17.951 1.00 90.00 134 ILE A O 1
ATOM 1101 N N . LEU A 1 135 ? -15.847 15.914 16.765 1.00 91.62 135 LEU A N 1
ATOM 1102 C CA . LEU A 1 135 ? -16.614 16.793 15.889 1.00 91.62 135 LEU A CA 1
ATOM 1103 C C . LEU A 1 135 ? -17.642 17.628 16.669 1.00 91.62 135 LEU A C 1
ATOM 1105 O O . LEU A 1 135 ? -17.761 18.827 16.418 1.00 91.62 135 LEU A O 1
ATOM 1109 N N . ALA A 1 136 ? -18.338 17.038 17.643 1.00 92.31 136 ALA A N 1
ATOM 1110 C CA . ALA A 1 136 ? -19.287 17.749 18.497 1.00 92.31 136 ALA A CA 1
ATOM 1111 C C . ALA A 1 136 ? -18.599 18.824 19.355 1.00 92.31 136 ALA A C 1
ATOM 1113 O O . ALA A 1 136 ? -19.089 19.956 19.440 1.00 92.31 136 ALA A O 1
ATOM 1114 N N . PHE A 1 137 ? -17.443 18.505 19.946 1.00 88.94 137 PHE A N 1
ATOM 1115 C CA . PHE A 1 137 ? -16.644 19.476 20.695 1.00 88.94 137 PHE A CA 1
ATOM 1116 C C . PHE A 1 137 ? -16.087 20.577 19.793 1.00 88.94 137 PHE A C 1
ATOM 1118 O O . PHE A 1 137 ? -16.231 21.752 20.123 1.00 88.94 137 PHE A O 1
ATOM 1125 N N . ALA A 1 138 ? -15.517 20.225 18.639 1.00 90.19 138 ALA A N 1
ATOM 1126 C CA . ALA A 1 138 ? -14.991 21.186 17.673 1.00 90.19 138 ALA A CA 1
ATOM 1127 C C . ALA A 1 138 ? -16.074 22.160 17.203 1.00 90.19 138 ALA A C 1
ATOM 1129 O O . ALA A 1 138 ? -15.861 23.368 17.209 1.00 90.19 138 ALA A O 1
ATOM 1130 N N . HIS A 1 139 ? -17.259 21.648 16.867 1.00 89.69 139 HIS A N 1
ATOM 1131 C CA . HIS A 1 139 ? -18.391 22.470 16.453 1.00 89.69 139 HIS A CA 1
ATOM 1132 C C . HIS A 1 139 ? -18.879 23.397 17.576 1.00 89.69 139 HIS A C 1
ATOM 1134 O O . HIS A 1 139 ? -19.112 24.583 17.341 1.00 89.69 139 HIS A O 1
ATOM 1140 N N . SER A 1 140 ? -18.990 22.884 18.804 1.00 90.62 140 SER A N 1
ATOM 1141 C CA . SER A 1 140 ? -19.427 23.678 19.961 1.00 90.62 140 SER A CA 1
ATOM 1142 C C . SER A 1 140 ? -18.424 24.783 20.308 1.00 90.62 140 SER A C 1
ATOM 1144 O O . SER A 1 140 ? -18.818 25.927 20.525 1.00 90.62 140 SER A O 1
ATOM 1146 N N . LEU A 1 141 ? -17.123 24.471 20.293 1.00 87.19 141 LEU A N 1
ATOM 1147 C CA . LEU A 1 141 ? -16.049 25.441 20.525 1.00 87.19 141 LEU A CA 1
ATOM 1148 C C . LEU A 1 141 ? -15.933 26.450 19.386 1.00 87.19 141 LEU A C 1
ATOM 1150 O O . LEU A 1 141 ? -15.733 27.630 19.648 1.00 87.19 141 LEU A O 1
ATOM 1154 N N . HIS A 1 142 ? -16.106 26.021 18.135 1.00 87.56 142 HIS A N 1
ATOM 1155 C CA . HIS A 1 142 ? -16.161 26.927 16.991 1.00 87.56 142 HIS A CA 1
ATOM 1156 C C . HIS A 1 142 ? -17.285 27.953 17.158 1.00 87.56 142 HIS A C 1
ATOM 1158 O O . HIS A 1 142 ? -17.056 29.141 16.969 1.00 87.56 142 HIS A O 1
ATOM 1164 N N . LEU A 1 143 ? -18.488 27.528 17.555 1.00 86.81 143 LEU A N 1
ATOM 1165 C CA . LEU A 1 143 ? -19.594 28.457 17.796 1.00 86.81 143 LEU A CA 1
ATOM 1166 C C . LEU A 1 143 ? -19.309 29.420 18.952 1.00 86.81 143 LEU A C 1
ATOM 1168 O O . LEU A 1 143 ? -19.582 30.611 18.812 1.00 86.81 143 LEU A O 1
ATOM 1172 N N . LEU A 1 144 ? -18.749 28.918 20.054 1.00 86.12 144 LEU A N 1
ATOM 1173 C CA . LEU A 1 144 ? -18.475 29.706 21.254 1.00 86.12 144 LEU A CA 1
ATOM 1174 C C . LEU A 1 144 ? -17.341 30.725 21.038 1.00 86.12 144 LEU A C 1
ATOM 1176 O O . LEU A 1 144 ? -17.510 31.910 21.310 1.00 86.12 144 LEU A O 1
ATOM 1180 N N . LEU A 1 145 ? -16.198 30.280 20.508 1.00 81.69 145 LEU A N 1
ATOM 1181 C CA . LEU A 1 145 ? -14.980 31.090 20.385 1.00 81.69 145 LEU A CA 1
ATOM 1182 C C . LEU A 1 145 ? -14.917 31.908 19.086 1.00 81.69 145 LEU A C 1
ATOM 1184 O O . LEU A 1 145 ? -14.004 32.718 18.926 1.00 81.69 145 LEU A O 1
ATOM 1188 N N . ARG A 1 146 ? -15.866 31.737 18.154 1.00 74.88 146 ARG A N 1
ATOM 1189 C CA . ARG A 1 146 ? -15.975 32.603 16.965 1.00 74.88 146 ARG A CA 1
ATOM 1190 C C . ARG A 1 146 ? -16.535 33.983 17.303 1.00 74.88 146 ARG A C 1
ATOM 1192 O O . ARG A 1 146 ? -16.189 34.943 16.623 1.00 74.88 146 ARG A O 1
ATOM 1199 N N . SER A 1 147 ? -17.419 34.089 18.297 1.00 68.88 147 SER A N 1
ATOM 1200 C CA . SER A 1 147 ? -18.026 35.369 18.694 1.00 68.88 147 SER A CA 1
ATOM 1201 C C . SER A 1 147 ? -17.183 36.176 19.679 1.00 68.88 147 SER A C 1
ATOM 1203 O O . SER A 1 147 ? -17.474 37.350 19.895 1.00 68.88 147 SER A O 1
ATOM 1205 N N . GLU A 1 148 ? -16.152 35.578 20.279 1.00 64.94 148 GLU A N 1
ATOM 1206 C CA . GLU A 1 148 ? -15.255 36.310 21.167 1.00 64.94 148 GLU A CA 1
ATOM 1207 C C . GLU A 1 148 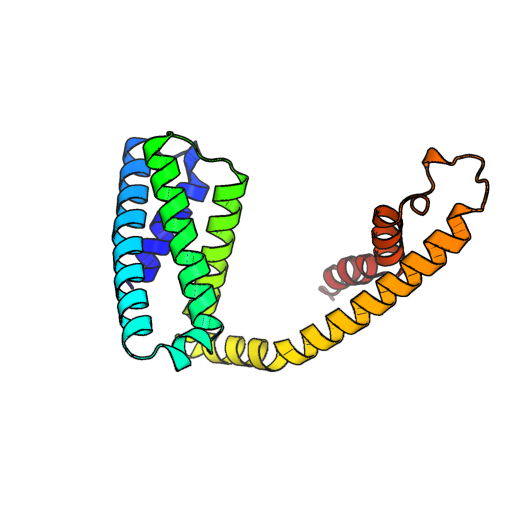? -14.287 37.173 20.351 1.00 64.94 148 GLU A C 1
ATOM 1209 O O . GLU A 1 148 ? -13.476 36.681 19.562 1.00 64.94 148 GLU A O 1
ATOM 1214 N N . ILE A 1 149 ? -14.381 38.492 20.542 1.00 58.25 149 ILE A N 1
ATOM 1215 C CA . ILE A 1 149 ? -13.475 39.475 19.947 1.00 58.25 149 ILE A CA 1
ATOM 1216 C C . ILE A 1 149 ? -12.144 39.388 20.700 1.00 58.25 149 ILE A C 1
ATOM 1218 O O . ILE A 1 149 ? -11.877 40.147 21.631 1.00 58.25 149 ILE A O 1
ATOM 1222 N N . PHE A 1 150 ? -11.302 38.431 20.321 1.00 59.03 150 PHE A N 1
ATOM 1223 C CA . PHE A 1 150 ? -9.923 38.399 20.787 1.00 59.03 150 PHE A CA 1
ATOM 1224 C C . PHE A 1 150 ? -9.147 39.547 20.133 1.00 59.03 150 PHE A C 1
ATOM 1226 O O . PHE A 1 150 ? -9.186 39.716 18.915 1.00 59.03 150 PHE A O 1
ATOM 1233 N N . GLN A 1 151 ? -8.390 40.304 20.938 1.00 56.59 151 GLN A N 1
ATOM 1234 C CA . GLN A 1 151 ? -7.494 41.377 20.469 1.00 56.59 151 GLN A CA 1
ATOM 1235 C C . GLN A 1 151 ? -6.468 40.903 19.420 1.00 56.59 151 GLN A C 1
ATOM 1237 O O . GLN A 1 151 ? -5.882 41.729 18.728 1.00 56.59 151 GLN A O 1
ATOM 1242 N N . ASP A 1 152 ? -6.281 39.586 19.277 1.00 61.28 152 ASP A N 1
ATOM 1243 C CA . ASP A 1 152 ? -5.336 38.953 18.362 1.00 61.28 152 ASP A CA 1
ATOM 1244 C C . ASP A 1 152 ? -6.046 37.861 17.528 1.00 61.28 152 ASP A C 1
ATOM 1246 O O . ASP A 1 152 ? -5.771 36.663 17.634 1.00 61.28 152 ASP A O 1
ATOM 1250 N N . SER A 1 153 ? -7.021 38.271 16.701 1.00 57.38 153 SER A N 1
ATOM 1251 C CA . SER A 1 153 ? -7.813 37.376 15.830 1.00 57.38 153 SER A CA 1
ATOM 1252 C C . SER A 1 153 ? -6.955 36.487 14.916 1.00 57.38 153 SER A C 1
ATOM 1254 O O . SER A 1 153 ? -7.430 35.442 14.474 1.00 57.38 153 SER A O 1
ATOM 1256 N N . ALA A 1 154 ? -5.700 36.864 14.649 1.00 63.53 154 ALA A N 1
ATOM 1257 C CA . ALA A 1 154 ? -4.761 36.081 13.850 1.00 63.53 154 ALA A CA 1
ATOM 1258 C C . ALA A 1 154 ? -4.313 34.768 14.529 1.00 63.53 154 ALA A C 1
ATOM 1260 O O . ALA A 1 154 ? -3.859 33.857 13.840 1.00 63.53 154 ALA A O 1
ATOM 1261 N N . LYS A 1 155 ? -4.451 34.641 15.860 1.00 65.00 155 LYS A N 1
ATOM 1262 C CA . LYS A 1 155 ? -4.076 33.430 16.623 1.00 65.00 155 LYS A CA 1
ATOM 1263 C C . LYS A 1 155 ? -5.249 32.503 16.946 1.00 65.00 155 LYS A C 1
ATOM 1265 O O . LYS A 1 155 ? -5.029 31.399 17.446 1.00 65.00 155 LYS A O 1
ATOM 1270 N N . ASN A 1 156 ? -6.488 32.922 16.688 1.00 72.19 156 ASN A N 1
ATOM 1271 C CA . ASN A 1 156 ? -7.662 32.135 17.047 1.00 72.19 156 ASN A CA 1
ATOM 1272 C C . ASN A 1 156 ? -7.888 30.990 16.039 1.00 72.19 156 ASN A C 1
ATOM 1274 O O . ASN A 1 156 ? -8.484 31.170 14.977 1.00 72.19 156 ASN A O 1
ATOM 1278 N N . MET A 1 157 ? -7.444 29.780 16.397 1.00 77.69 157 MET A N 1
ATOM 1279 C CA . MET A 1 157 ? -7.641 28.563 15.592 1.00 77.69 157 MET A CA 1
ATOM 1280 C C . MET A 1 157 ? -9.113 28.123 15.499 1.00 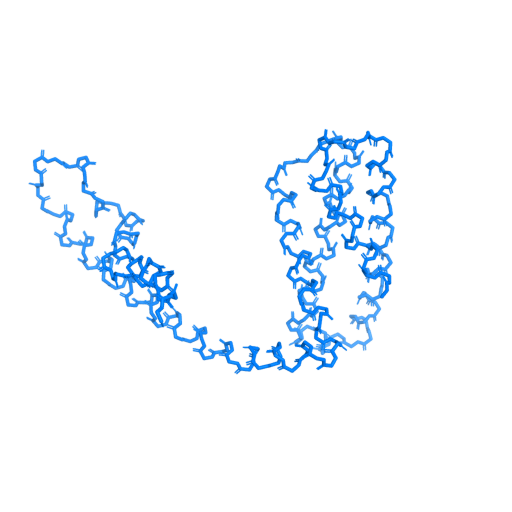77.69 157 MET A C 1
ATOM 1282 O O . MET A 1 157 ? -9.426 27.218 14.731 1.00 77.69 157 MET A O 1
ATOM 1286 N N . PHE A 1 158 ? -10.035 28.749 16.234 1.00 80.31 158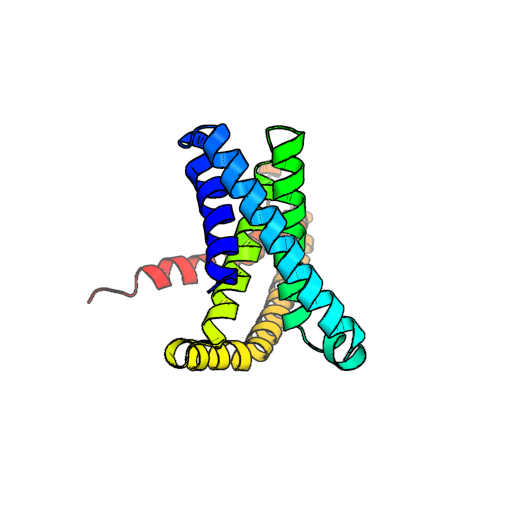 PHE A N 1
ATOM 1287 C CA . PHE A 1 158 ? -11.460 28.407 16.225 1.00 80.31 158 PHE A CA 1
ATOM 1288 C C . PHE A 1 158 ? -12.288 29.271 15.271 1.00 80.31 158 PHE A C 1
ATOM 1290 O O . PHE A 1 158 ? -13.496 29.076 15.187 1.00 80.31 158 PHE A O 1
ATOM 1297 N N . VAL A 1 159 ? -11.673 30.177 14.501 1.00 80.12 159 VAL A N 1
ATOM 1298 C CA . VAL A 1 159 ? -12.388 31.003 13.507 1.00 80.12 159 VAL A CA 1
ATOM 1299 C C . VAL A 1 159 ? -12.837 30.184 12.298 1.00 80.12 159 VAL A C 1
ATOM 1301 O O . VAL A 1 159 ? -13.917 30.424 11.765 1.00 80.12 159 VAL A O 1
ATOM 1304 N N . GLN A 1 160 ? -12.047 29.196 11.872 1.00 84.62 160 GLN A N 1
ATOM 1305 C CA . GLN A 1 160 ? -12.415 28.284 10.792 1.00 84.62 160 GLN A CA 1
ATOM 1306 C C . GLN A 1 160 ? -12.750 26.905 11.363 1.00 84.62 160 GLN A C 1
ATOM 1308 O O . GLN A 1 160 ? -12.079 26.391 12.256 1.00 84.62 160 GLN A O 1
ATOM 1313 N N . PHE A 1 161 ? -13.784 26.271 10.811 1.00 83.19 161 PHE A N 1
ATOM 1314 C CA . PHE A 1 161 ? -14.216 24.955 11.272 1.00 83.19 161 PHE A CA 1
ATOM 1315 C C . PHE A 1 161 ? -13.103 23.894 11.149 1.00 83.19 161 PHE A C 1
ATOM 1317 O O . PHE A 1 161 ? -12.866 23.136 12.085 1.00 83.19 161 PHE A O 1
ATOM 1324 N N . GLY A 1 162 ? -12.339 23.890 10.051 1.00 83.00 162 GLY A N 1
ATOM 1325 C CA . GLY A 1 162 ? -11.234 22.940 9.859 1.00 83.00 162 GLY A CA 1
ATOM 1326 C C . GLY A 1 162 ? -10.133 23.048 10.922 1.00 83.00 162 GLY A C 1
ATOM 1327 O O . GLY A 1 162 ? -9.704 22.036 11.473 1.00 83.00 162 GLY A O 1
ATOM 1328 N N . SER A 1 163 ? -9.722 24.268 11.276 1.00 84.19 163 SER A N 1
ATOM 1329 C CA . SER A 1 163 ? -8.728 24.496 12.330 1.00 84.19 163 SER A CA 1
ATOM 1330 C C . SER A 1 163 ? -9.287 24.220 13.732 1.00 84.19 163 SER A C 1
ATOM 1332 O O . SER A 1 163 ? -8.543 23.764 14.597 1.00 84.19 163 SER A O 1
ATOM 1334 N N . SER A 1 164 ? -10.600 24.387 13.942 1.00 86.69 164 SER A N 1
ATOM 1335 C CA . SER A 1 164 ? -11.260 24.040 15.210 1.00 86.69 164 SER A CA 1
ATOM 1336 C C . SER A 1 164 ? -11.263 22.533 15.492 1.00 86.69 164 SER A C 1
ATOM 1338 O O . SER A 1 164 ? -11.068 22.130 16.636 1.00 86.69 164 SER A O 1
ATOM 1340 N N . ILE A 1 165 ? -11.405 21.692 14.456 1.00 87.69 165 ILE A N 1
ATOM 1341 C CA . ILE A 1 165 ? -11.297 20.229 14.583 1.00 87.69 165 ILE A CA 1
ATOM 1342 C C . ILE A 1 165 ? -9.880 19.842 15.002 1.00 87.69 165 ILE A C 1
ATOM 1344 O O . ILE A 1 165 ? -9.704 19.049 15.926 1.00 87.69 165 ILE A O 1
ATOM 1348 N N . LEU A 1 166 ? -8.872 20.427 14.350 1.00 86.06 166 LEU A N 1
ATOM 1349 C CA . LEU A 1 166 ? -7.470 20.170 14.672 1.00 86.06 166 LEU A CA 1
ATOM 1350 C C . LEU A 1 166 ? -7.134 20.610 16.107 1.00 86.06 166 LEU A C 1
ATOM 1352 O O . LEU A 1 166 ? -6.500 19.867 16.852 1.00 86.06 166 LEU A O 1
ATOM 1356 N N . ALA A 1 167 ? -7.613 21.783 16.522 1.00 85.50 167 ALA A N 1
ATOM 1357 C CA . ALA A 1 167 ? -7.431 22.281 17.882 1.00 85.50 167 ALA A CA 1
ATOM 1358 C C . ALA A 1 167 ? -8.146 21.404 18.927 1.00 85.50 167 ALA A C 1
ATOM 1360 O O . ALA A 1 167 ? -7.553 21.080 19.955 1.00 85.50 167 ALA A O 1
ATOM 1361 N N . ALA A 1 168 ? -9.377 20.956 18.655 1.00 86.38 168 ALA A N 1
ATOM 1362 C CA . ALA A 1 168 ? -10.112 20.040 19.530 1.00 86.38 168 ALA A CA 1
ATOM 1363 C C . ALA A 1 168 ? -9.410 18.677 19.669 1.00 86.38 168 ALA A C 1
ATOM 1365 O O . ALA A 1 168 ? -9.322 18.137 20.773 1.00 86.38 168 ALA A O 1
ATOM 1366 N N . TYR A 1 169 ? -8.845 18.152 18.575 1.00 84.50 169 TYR A N 1
ATOM 1367 C CA . TYR A 1 169 ? -8.016 16.944 18.594 1.00 84.50 169 TYR A CA 1
ATOM 1368 C C . TYR A 1 169 ? -6.786 17.108 19.503 1.00 84.50 169 TYR A C 1
ATOM 1370 O O . TYR A 1 169 ? -6.495 16.226 20.315 1.00 84.50 169 TYR A O 1
ATOM 1378 N N . TYR A 1 170 ? -6.093 18.250 19.429 1.00 84.50 170 TYR A N 1
ATOM 1379 C CA . TYR A 1 170 ? -4.954 18.533 20.306 1.00 84.50 170 TYR A CA 1
ATOM 1380 C C . TYR A 1 170 ? -5.358 18.693 21.779 1.00 84.50 170 TYR A C 1
ATOM 1382 O O . TYR A 1 170 ? -4.680 18.158 22.657 1.00 84.50 170 TYR A O 1
ATOM 1390 N N . MET A 1 171 ? -6.481 19.360 22.062 1.00 82.44 171 MET A N 1
ATOM 1391 C CA . MET A 1 171 ? -6.989 19.557 23.428 1.00 82.44 171 MET A CA 1
ATOM 1392 C C . MET A 1 171 ? -7.396 18.254 24.122 1.00 82.44 171 MET A C 1
ATOM 1394 O O . MET A 1 171 ? -7.249 18.140 25.335 1.00 82.44 171 MET A O 1
ATOM 1398 N N . MET A 1 172 ? -7.846 17.245 23.371 1.00 77.44 172 MET A N 1
ATOM 1399 C CA . MET A 1 172 ? -8.164 15.921 23.918 1.00 77.44 172 MET A CA 1
ATOM 1400 C C . MET A 1 172 ? -6.941 15.127 24.405 1.00 77.44 172 MET A C 1
ATOM 1402 O O . MET A 1 172 ? -7.093 14.003 24.880 1.00 77.44 172 MET A O 1
ATOM 1406 N N . GLY A 1 173 ? -5.724 15.673 24.308 1.00 66.56 173 GLY A N 1
ATOM 1407 C CA . GLY A 1 173 ? -4.529 15.043 24.871 1.00 66.56 173 GLY A CA 1
ATOM 1408 C C . GLY A 1 173 ? -4.081 13.787 24.120 1.00 66.56 173 GLY A C 1
ATOM 1409 O O . GLY A 1 173 ? -3.218 13.059 24.605 1.00 66.56 173 GLY A O 1
ATOM 1410 N N . ILE A 1 174 ? -4.598 13.536 22.914 1.00 63.78 174 ILE A N 1
ATOM 1411 C CA . ILE A 1 174 ? -4.156 12.414 22.069 1.00 63.78 174 ILE A CA 1
ATOM 1412 C C . ILE A 1 174 ? -2.660 12.555 21.755 1.00 63.78 174 ILE A C 1
ATOM 1414 O O . ILE A 1 174 ? -1.919 11.576 21.776 1.00 63.78 174 ILE A O 1
ATOM 1418 N N . GLN A 1 175 ? -2.172 13.784 21.579 1.00 62.25 175 GLN A N 1
ATOM 1419 C CA . GLN A 1 175 ? -0.743 14.049 21.419 1.00 62.25 175 GLN A CA 1
ATOM 1420 C C . GLN A 1 175 ? 0.074 13.734 22.688 1.00 62.25 175 GLN A C 1
ATOM 1422 O O . GLN A 1 175 ? 1.189 13.231 22.574 1.00 62.25 175 GLN A O 1
ATOM 1427 N N . LEU A 1 176 ? -0.494 13.938 23.885 1.00 54.34 176 LEU A N 1
ATOM 1428 C CA . LEU A 1 176 ? 0.118 13.538 25.161 1.00 54.34 176 LEU A CA 1
ATOM 1429 C C . LEU A 1 176 ? 0.122 12.012 25.343 1.00 54.34 176 LEU A C 1
ATOM 1431 O O . LEU A 1 176 ? 1.096 11.475 25.859 1.00 54.34 176 LEU A O 1
ATOM 1435 N N . LEU A 1 177 ? -0.907 11.295 24.876 1.00 56.62 177 LEU A N 1
ATOM 1436 C CA . LEU A 1 177 ? -0.934 9.825 24.871 1.00 56.62 177 LEU A CA 1
ATOM 1437 C C . LEU A 1 177 ? 0.159 9.225 23.967 1.00 56.62 177 LEU A C 1
ATOM 1439 O O . LEU A 1 177 ? 0.805 8.257 24.365 1.00 56.62 177 LEU A O 1
ATOM 1443 N N . PHE A 1 178 ? 0.428 9.821 22.800 1.00 55.69 178 PHE A N 1
ATOM 1444 C CA . PHE A 1 178 ? 1.522 9.381 21.921 1.00 55.69 178 PHE A CA 1
ATOM 1445 C C . PHE A 1 178 ? 2.915 9.828 22.402 1.00 55.69 178 PHE A C 1
ATOM 1447 O O . PHE A 1 178 ? 3.865 9.059 22.262 1.00 55.69 178 PHE A O 1
ATOM 1454 N N . GLN A 1 179 ? 3.058 11.012 23.016 1.00 54.47 179 GLN A N 1
ATOM 1455 C CA . GLN A 1 179 ? 4.332 11.436 23.621 1.00 54.47 179 GLN A CA 1
ATOM 1456 C C . GLN A 1 179 ? 4.689 10.615 24.869 1.00 54.47 179 GLN A C 1
ATOM 1458 O O . GLN A 1 179 ? 5.829 10.172 25.001 1.00 54.47 179 GLN A O 1
ATOM 1463 N N . ASN A 1 180 ? 3.724 10.350 25.753 1.00 52.81 180 ASN A N 1
ATOM 1464 C CA . ASN A 1 180 ? 3.961 9.590 26.984 1.00 52.81 180 ASN A CA 1
ATOM 1465 C C . ASN A 1 180 ? 4.033 8.075 26.735 1.00 52.81 180 ASN A C 1
ATOM 1467 O O . ASN A 1 180 ? 4.769 7.379 27.432 1.00 52.81 180 ASN A O 1
ATOM 1471 N N . GLY A 1 181 ? 3.344 7.555 25.712 1.00 51.12 181 GLY A N 1
ATOM 1472 C CA . GLY A 1 181 ? 3.445 6.149 25.300 1.00 51.12 181 GLY A CA 1
ATOM 1473 C C . GLY A 1 181 ? 4.834 5.756 24.779 1.00 51.12 181 GLY A C 1
ATOM 1474 O O . GLY A 1 181 ? 5.235 4.605 24.929 1.00 51.12 181 GLY A O 1
ATOM 1475 N N . PHE A 1 182 ? 5.604 6.709 24.238 1.00 45.56 182 PHE A N 1
ATOM 1476 C CA . PHE A 1 182 ? 6.999 6.490 23.827 1.00 45.56 182 PHE A CA 1
ATOM 1477 C C . PHE A 1 182 ? 8.007 6.615 24.986 1.00 45.56 182 PHE A C 1
ATOM 1479 O O . PHE A 1 182 ? 9.133 6.144 24.865 1.00 45.56 182 PHE A O 1
ATOM 1486 N N . GLN A 1 183 ? 7.613 7.221 26.112 1.00 46.03 183 GLN A N 1
ATOM 1487 C CA . GLN A 1 183 ? 8.442 7.340 27.322 1.00 46.03 183 GLN A CA 1
ATOM 1488 C C . GLN A 1 183 ? 8.289 6.143 28.273 1.00 46.03 183 GLN A C 1
ATOM 1490 O O . GLN A 1 183 ? 9.095 5.971 29.183 1.00 46.03 183 GLN A O 1
ATOM 1495 N N . MET A 1 184 ? 7.297 5.271 28.066 1.00 48.31 184 MET A N 1
ATOM 1496 C CA . MET A 1 184 ? 7.071 4.103 28.923 1.00 48.31 184 MET A CA 1
ATOM 1497 C C . MET A 1 184 ? 7.834 2.859 28.425 1.00 48.31 184 MET A C 1
ATOM 1499 O O . MET A 1 184 ? 7.251 1.805 28.192 1.00 48.31 184 MET A O 1
ATOM 1503 N N . LYS A 1 185 ? 9.155 2.993 28.255 1.00 46.94 185 LYS A N 1
ATOM 1504 C CA . LYS A 1 185 ? 10.147 1.902 28.282 1.00 46.94 185 LYS A CA 1
ATOM 1505 C C . LYS A 1 185 ? 11.516 2.489 28.642 1.00 46.94 185 LYS A C 1
ATOM 1507 O O . LYS A 1 185 ? 12.179 3.053 27.782 1.00 46.94 185 LYS A O 1
ATOM 1512 N N . ILE A 1 186 ? 11.895 2.358 29.912 1.00 47.72 186 ILE A N 1
ATOM 1513 C CA . ILE A 1 186 ? 13.127 1.744 30.451 1.00 47.72 186 ILE A CA 1
ATOM 1514 C C . ILE A 1 186 ? 13.132 2.084 31.951 1.00 47.72 186 ILE A C 1
ATOM 1516 O O . ILE A 1 186 ? 13.561 3.162 32.357 1.00 47.72 186 ILE A O 1
ATOM 1520 N N . LEU A 1 187 ? 12.611 1.159 32.754 1.00 40.34 187 LEU A N 1
ATOM 1521 C CA . LEU A 1 187 ? 13.052 0.891 34.122 1.00 40.34 187 LEU A CA 1
ATOM 1522 C C . LEU A 1 187 ? 12.701 -0.561 34.442 1.00 40.34 187 LEU A C 1
ATOM 1524 O O . LEU A 1 187 ? 11.553 -0.954 34.130 1.00 40.34 187 LEU A O 1
#

InterPro domains:
  IPR005821 Ion transport domain [PF00520] (2-172)